Protein AF-A0A6G2Q139-F1 (afdb_monomer)

Mean predicted aligned error: 4.45 Å

Structure (mmCIF, N/CA/C/O backbone):
data_AF-A0A6G2Q139-F1
#
_entry.id   AF-A0A6G2Q139-F1
#
loop_
_atom_site.group_PDB
_atom_site.id
_atom_site.type_symbol
_atom_site.label_atom_id
_atom_site.label_alt_id
_atom_site.label_comp_id
_atom_site.label_asym_id
_atom_site.label_entity_id
_at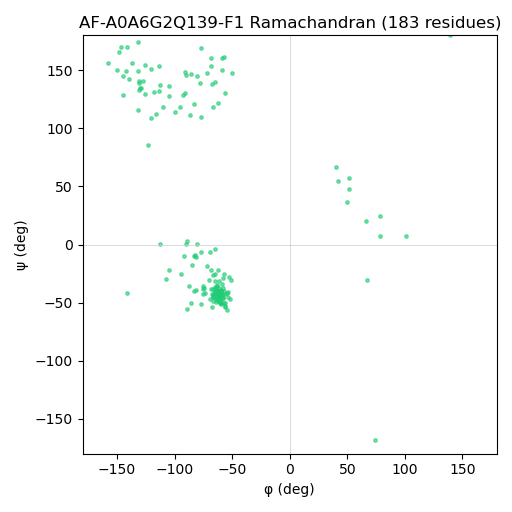om_site.label_seq_id
_atom_site.pdbx_PDB_ins_code
_atom_site.Cartn_x
_atom_site.Cartn_y
_atom_site.Cartn_z
_atom_site.occupancy
_atom_site.B_iso_or_equiv
_atom_site.auth_seq_id
_atom_site.auth_comp_id
_atom_site.auth_asym_id
_atom_site.auth_atom_id
_atom_site.pdbx_PDB_model_num
ATOM 1 N N . MET A 1 1 ? 4.901 5.710 5.482 1.00 65.31 1 MET A N 1
ATOM 2 C CA . MET A 1 1 ? 4.380 4.669 4.579 1.00 65.31 1 MET A CA 1
ATOM 3 C C . MET A 1 1 ? 4.717 5.127 3.180 1.00 65.31 1 MET A C 1
ATOM 5 O O . MET A 1 1 ? 4.515 6.306 2.900 1.00 65.31 1 MET A O 1
ATOM 9 N N . GLY A 1 2 ? 5.384 4.277 2.409 1.00 87.38 2 GLY A N 1
ATOM 10 C CA . GLY A 1 2 ? 5.890 4.645 1.093 1.00 87.38 2 GLY A CA 1
ATOM 11 C C . GLY A 1 2 ? 4.791 4.674 0.037 1.00 87.38 2 GLY A C 1
ATOM 12 O O . GLY A 1 2 ? 3.662 4.258 0.293 1.00 87.38 2 GLY A O 1
ATOM 13 N N . GLU A 1 3 ? 5.101 5.206 -1.133 1.00 93.06 3 GLU A N 1
ATOM 14 C CA . GLU A 1 3 ? 4.124 5.396 -2.197 1.00 93.06 3 GLU A CA 1
ATOM 15 C C . GLU A 1 3 ? 3.594 4.079 -2.762 1.00 93.06 3 GLU A C 1
ATOM 17 O O . GLU A 1 3 ? 2.383 3.934 -2.944 1.00 93.06 3 GLU A O 1
ATOM 22 N N . ILE A 1 4 ? 4.481 3.108 -2.978 1.00 95.94 4 ILE A N 1
ATOM 23 C CA . ILE A 1 4 ? 4.112 1.788 -3.485 1.00 95.94 4 ILE A CA 1
ATOM 24 C C . ILE A 1 4 ? 3.291 1.049 -2.435 1.00 95.94 4 ILE A C 1
ATOM 26 O O . ILE A 1 4 ? 2.261 0.456 -2.752 1.00 95.94 4 ILE A O 1
ATOM 30 N N . ASP A 1 5 ? 3.699 1.133 -1.168 1.00 94.81 5 ASP A N 1
ATOM 31 C CA . ASP A 1 5 ? 2.944 0.538 -0.064 1.00 94.81 5 ASP A CA 1
ATOM 32 C C . ASP A 1 5 ? 1.511 1.100 -0.004 1.00 94.81 5 ASP A C 1
ATOM 34 O O . ASP A 1 5 ? 0.542 0.336 0.029 1.00 94.81 5 ASP A O 1
ATOM 38 N N . ASN A 1 6 ? 1.375 2.427 -0.114 1.00 94.31 6 ASN A N 1
ATOM 39 C CA . ASN A 1 6 ? 0.083 3.109 -0.171 1.00 94.31 6 ASN A CA 1
ATOM 40 C C . ASN A 1 6 ? -0.743 2.682 -1.398 1.00 94.31 6 ASN A C 1
ATOM 42 O O . ASN A 1 6 ? -1.953 2.492 -1.275 1.00 94.31 6 ASN A O 1
ATOM 46 N N . ALA A 1 7 ? -0.120 2.518 -2.569 1.00 96.31 7 ALA A N 1
ATOM 47 C CA . ALA A 1 7 ? -0.798 2.067 -3.785 1.00 96.31 7 ALA A CA 1
ATOM 48 C C . ALA A 1 7 ? -1.358 0.646 -3.632 1.00 96.31 7 ALA A C 1
ATOM 50 O O . ALA A 1 7 ? -2.513 0.389 -3.973 1.00 96.31 7 ALA A O 1
ATOM 51 N N . ILE A 1 8 ? -0.587 -0.269 -3.033 1.00 95.88 8 ILE A N 1
ATOM 52 C CA . ILE A 1 8 ? -1.058 -1.632 -2.760 1.00 95.88 8 ILE A CA 1
ATOM 53 C C . ILE A 1 8 ? -2.224 -1.602 -1.758 1.00 95.88 8 ILE A C 1
ATOM 55 O O . ILE A 1 8 ? -3.184 -2.356 -1.918 1.00 95.88 8 ILE A O 1
ATOM 59 N N . GLU A 1 9 ? -2.171 -0.743 -0.734 1.00 93.56 9 GLU A N 1
ATOM 60 C CA . GLU A 1 9 ? -3.285 -0.576 0.209 1.00 93.56 9 GLU A CA 1
ATOM 61 C C . GLU A 1 9 ? -4.553 -0.014 -0.432 1.00 93.56 9 GLU A C 1
ATOM 63 O O . GLU A 1 9 ? -5.644 -0.459 -0.072 1.00 93.56 9 GLU A O 1
ATOM 68 N N . ARG A 1 10 ? -4.439 0.937 -1.367 1.00 94.25 10 ARG A N 1
ATOM 69 C CA . ARG A 1 10 ? -5.593 1.444 -2.125 1.00 94.25 10 ARG A CA 1
ATOM 70 C C . ARG A 1 10 ? -6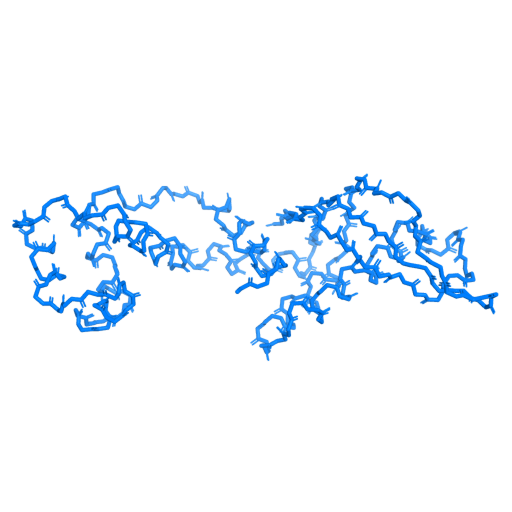.211 0.340 -2.983 1.00 94.25 10 ARG A C 1
ATOM 72 O O . ARG A 1 10 ? -7.400 0.065 -2.828 1.00 94.25 10 ARG A O 1
ATOM 79 N N . ALA A 1 11 ? -5.394 -0.381 -3.750 1.00 95.31 11 ALA A N 1
ATOM 80 C CA . ALA A 1 11 ? -5.834 -1.500 -4.588 1.00 95.31 11 ALA A CA 1
ATOM 81 C C . ALA A 1 11 ? -6.558 -2.600 -3.783 1.00 95.31 11 ALA A C 1
ATOM 83 O O . ALA A 1 11 ? -7.592 -3.142 -4.181 1.00 95.31 11 ALA A O 1
AT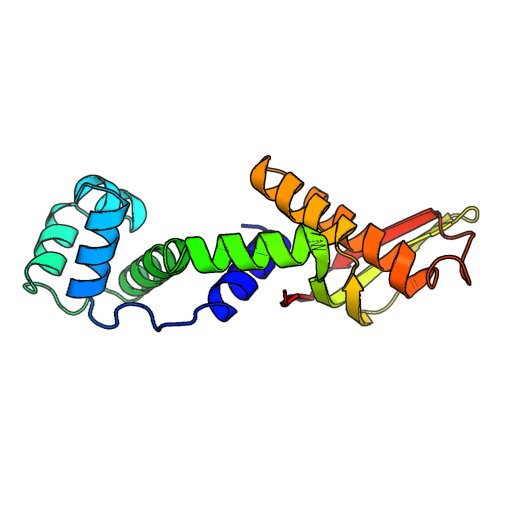OM 84 N N . ASP A 1 12 ? -6.052 -2.907 -2.586 1.00 93.38 12 ASP A N 1
ATOM 85 C CA . ASP A 1 12 ? -6.701 -3.847 -1.673 1.00 93.38 12 ASP A CA 1
ATOM 86 C C . ASP A 1 12 ? -8.081 -3.379 -1.191 1.00 93.38 12 ASP A C 1
ATOM 88 O O . ASP A 1 12 ? -8.947 -4.212 -0.915 1.00 93.38 12 ASP A O 1
ATOM 92 N N . GLN A 1 13 ? -8.269 -2.071 -1.004 1.00 90.88 13 GLN A N 1
ATOM 93 C CA . GLN A 1 13 ? -9.538 -1.506 -0.544 1.00 90.88 13 GLN A CA 1
ATOM 94 C C . GLN A 1 13 ? -10.582 -1.492 -1.658 1.00 90.88 13 GLN A C 1
ATOM 96 O O . GLN A 1 13 ? -11.758 -1.749 -1.399 1.00 90.88 13 GLN A O 1
ATOM 101 N N . GLU A 1 14 ? -10.163 -1.254 -2.897 1.00 89.50 14 GLU A N 1
ATOM 102 C CA . GLU A 1 14 ? -11.033 -1.335 -4.075 1.00 89.50 14 GLU A CA 1
ATOM 103 C C . GLU A 1 14 ? -11.537 -2.762 -4.320 1.00 89.50 14 GLU A C 1
ATOM 105 O O . GLU A 1 14 ? -12.642 -2.971 -4.817 1.00 89.50 14 GLU A O 1
ATOM 110 N N . ALA A 1 15 ? -10.787 -3.765 -3.857 1.00 85.75 15 ALA A N 1
ATOM 111 C CA . ALA A 1 15 ? -11.194 -5.165 -3.896 1.00 85.75 15 ALA A CA 1
ATOM 112 C C . ALA A 1 15 ? -12.354 -5.526 -2.946 1.00 85.75 15 ALA A C 1
ATOM 114 O O . ALA A 1 15 ? -12.808 -6.678 -2.948 1.00 85.75 15 ALA A O 1
ATOM 115 N N . PHE A 1 16 ? -12.805 -4.616 -2.079 1.00 90.19 16 PHE A N 1
ATOM 116 C CA . PHE A 1 16 ? -13.824 -4.932 -1.084 1.00 90.19 16 PHE A CA 1
ATOM 117 C C . PHE A 1 16 ? -15.179 -5.239 -1.722 1.00 90.19 16 PHE A C 1
ATOM 119 O O . PHE A 1 16 ? -15.837 -4.395 -2.317 1.00 90.19 16 PHE A O 1
ATOM 126 N N . THR A 1 17 ? -15.664 -6.459 -1.502 1.00 90.38 17 THR A N 1
ATOM 127 C CA . THR A 1 17 ? -16.981 -6.896 -1.986 1.00 90.38 17 THR A CA 1
ATOM 128 C C . THR A 1 17 ? -18.127 -6.471 -1.071 1.00 90.38 17 THR A C 1
ATOM 130 O O . THR A 1 17 ? -19.294 -6.662 -1.406 1.00 90.38 17 THR A O 1
ATOM 133 N N . ARG A 1 18 ? -17.824 -5.954 0.126 1.00 91.25 18 ARG A N 1
ATOM 134 C CA . ARG A 1 18 ? -18.818 -5.470 1.095 1.00 91.25 18 ARG A CA 1
ATOM 135 C C . ARG A 1 18 ? -18.324 -4.192 1.748 1.00 91.25 18 ARG A C 1
ATOM 137 O O . ARG A 1 18 ? -17.152 -4.093 2.101 1.00 91.25 18 ARG A O 1
ATOM 144 N N . GLN A 1 19 ? -19.237 -3.255 1.996 1.00 90.56 19 GLN A N 1
ATOM 145 C CA . GLN A 1 19 ? -18.902 -2.016 2.697 1.00 90.56 19 GLN A CA 1
ATOM 146 C C . GLN A 1 19 ? -18.465 -2.298 4.148 1.00 90.56 19 GLN A C 1
ATOM 148 O O . GLN A 1 19 ? -19.089 -3.133 4.816 1.00 90.56 19 GLN A O 1
ATOM 153 N N . PRO A 1 20 ? -17.434 -1.599 4.662 1.00 92.88 20 PRO A N 1
ATOM 154 C CA . PRO A 1 20 ? -17.079 -1.641 6.075 1.00 92.88 20 PRO A CA 1
ATOM 155 C C . PRO A 1 20 ? -18.230 -1.184 6.989 1.00 92.88 20 PRO A C 1
ATOM 157 O O . PRO A 1 20 ? -19.138 -0.475 6.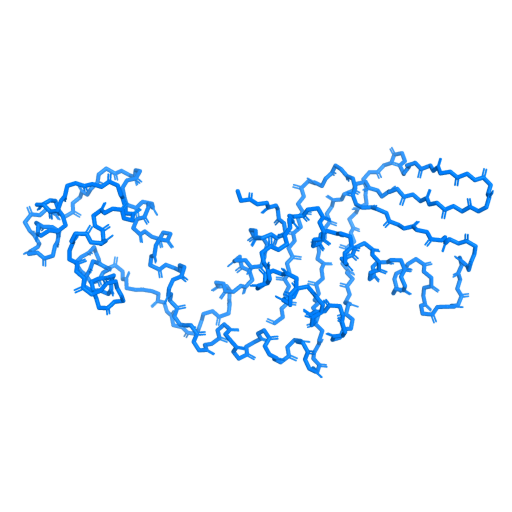543 1.00 92.88 20 PRO A O 1
ATOM 160 N N . PRO A 1 21 ? -18.199 -1.530 8.291 1.00 94.69 21 PRO A N 1
ATOM 161 C CA . PRO A 1 21 ? -19.214 -1.092 9.240 1.00 94.69 21 PRO A CA 1
ATOM 162 C C . PRO A 1 21 ? -19.333 0.437 9.253 1.00 94.69 21 PRO A C 1
ATOM 164 O O . PRO A 1 21 ? -18.333 1.148 9.365 1.00 94.69 21 PRO A O 1
ATOM 167 N N . LYS A 1 22 ? -20.561 0.956 9.149 1.00 92.31 22 LYS A N 1
ATOM 168 C CA . LYS A 1 22 ? -20.807 2.405 9.047 1.00 92.31 22 LYS A CA 1
ATOM 169 C C . LYS A 1 22 ? -20.817 3.103 10.404 1.00 92.31 22 LYS A C 1
ATOM 171 O O . LYS A 1 22 ? -20.283 4.196 10.534 1.00 92.31 22 LYS A O 1
ATOM 176 N N . THR A 1 23 ? -21.404 2.475 11.422 1.00 95.25 23 THR A N 1
ATOM 177 C CA . THR A 1 23 ? -21.555 3.106 12.739 1.00 95.25 23 THR A CA 1
ATOM 178 C C . THR A 1 23 ? -20.270 3.006 13.554 1.00 95.25 23 THR A C 1
ATOM 180 O O . THR A 1 23 ? -19.571 1.991 13.518 1.00 95.25 23 THR A O 1
ATOM 183 N N . LEU A 1 24 ? -19.980 4.041 14.349 1.00 96.00 24 LEU A N 1
ATOM 184 C CA . LEU A 1 24 ? -18.828 4.062 15.255 1.00 96.00 24 LEU A CA 1
ATOM 185 C C . LEU A 1 24 ? -18.802 2.837 16.177 1.00 96.00 24 LEU A C 1
ATOM 187 O O . LEU A 1 24 ? -17.773 2.185 16.325 1.00 96.00 24 LEU A O 1
ATOM 191 N N . GLN A 1 25 ? -19.951 2.491 16.756 1.00 96.38 25 GLN A N 1
ATOM 192 C CA . GLN A 1 25 ? -20.071 1.348 17.653 1.00 96.38 25 GLN A CA 1
ATOM 193 C C . GLN A 1 25 ? -19.726 0.030 16.945 1.00 96.38 25 GLN A C 1
ATOM 195 O O . GLN A 1 25 ? -18.960 -0.774 17.476 1.00 96.38 25 GLN A O 1
ATOM 200 N N . ALA A 1 26 ? -20.236 -0.183 15.725 1.00 96.88 26 ALA A N 1
ATOM 201 C CA . ALA A 1 26 ? -19.936 -1.383 14.949 1.00 96.88 26 ALA A CA 1
ATOM 202 C C . ALA A 1 26 ? -18.461 -1.437 14.524 1.00 96.88 26 ALA A C 1
ATOM 204 O O . ALA A 1 26 ? -17.852 -2.503 14.591 1.00 96.88 26 ALA A O 1
ATOM 205 N N . ARG A 1 27 ? -17.867 -0.293 14.160 1.00 97.62 27 ARG A N 1
ATOM 206 C CA . ARG A 1 27 ? -16.431 -0.169 13.860 1.00 97.62 27 ARG A CA 1
ATOM 207 C C . ARG A 1 27 ? -15.570 -0.557 15.061 1.00 97.62 27 ARG A C 1
ATOM 209 O O . ARG A 1 27 ? -14.669 -1.377 14.921 1.00 97.62 27 ARG A O 1
ATOM 216 N N . ILE A 1 28 ? -15.879 -0.047 16.253 1.00 97.94 28 ILE A N 1
ATOM 217 C CA . ILE A 1 28 ? -15.140 -0.391 17.476 1.00 97.94 28 ILE A CA 1
ATOM 218 C C . ILE A 1 28 ? -15.334 -1.862 17.855 1.00 97.94 28 ILE A C 1
ATOM 220 O O . ILE A 1 28 ? -14.355 -2.536 18.162 1.00 97.94 28 ILE A O 1
ATOM 224 N N . ASN A 1 29 ? -16.556 -2.395 17.779 1.00 97.44 29 ASN A N 1
ATOM 225 C CA . ASN A 1 29 ? -16.806 -3.820 18.021 1.00 97.44 29 ASN A CA 1
ATOM 226 C C . ASN A 1 29 ? -16.031 -4.712 17.043 1.00 97.44 29 ASN A C 1
ATOM 228 O O . ASN A 1 29 ? -15.455 -5.723 17.447 1.00 97.44 29 ASN A O 1
ATOM 232 N N . PHE A 1 30 ? -15.969 -4.319 15.769 1.00 97.50 30 PHE A N 1
ATOM 233 C CA . PHE A 1 30 ? -15.145 -4.990 14.773 1.00 97.50 30 PHE A CA 1
ATOM 234 C C . PHE A 1 30 ? -13.660 -4.955 15.158 1.00 97.50 30 PHE A C 1
ATOM 236 O O . PHE A 1 30 ? -13.023 -6.007 15.193 1.00 97.50 30 PHE A O 1
ATOM 243 N N . LEU A 1 31 ? -13.119 -3.784 15.508 1.00 97.56 31 LEU A N 1
ATOM 244 C CA . LEU A 1 31 ? -11.718 -3.650 15.913 1.00 97.56 31 LEU A CA 1
ATOM 245 C C . LEU A 1 31 ? -11.396 -4.475 17.163 1.00 97.56 31 LEU A C 1
ATOM 247 O O . LEU A 1 31 ? -10.367 -5.139 17.189 1.00 97.56 31 LEU A O 1
ATOM 251 N N . VAL A 1 32 ? -12.287 -4.521 18.159 1.00 97.56 32 VAL A N 1
ATOM 252 C CA . VAL A 1 32 ? -12.120 -5.381 19.345 1.00 97.56 32 VAL A CA 1
ATOM 253 C C . VAL A 1 32 ? -12.114 -6.862 18.958 1.00 97.56 32 VAL A C 1
ATOM 255 O O . VAL A 1 32 ? -11.299 -7.620 19.473 1.00 97.56 32 VAL A O 1
ATOM 258 N N . LYS A 1 33 ? -12.957 -7.298 18.012 1.00 96.88 33 LYS A N 1
ATOM 259 C CA . LYS A 1 33 ? -12.950 -8.689 17.521 1.00 96.88 33 LYS A CA 1
ATOM 260 C C . LYS A 1 33 ? -11.611 -9.069 16.867 1.00 96.88 33 LYS A C 1
ATOM 262 O O . LYS A 1 33 ? -11.149 -10.204 17.031 1.00 96.88 33 LYS A O 1
ATOM 267 N N . GLN A 1 34 ? -11.001 -8.130 16.140 1.00 95.88 34 GLN A N 1
ATOM 268 C CA . GLN A 1 34 ? -9.711 -8.326 15.469 1.00 95.88 34 GLN A CA 1
ATOM 269 C C . GLN A 1 34 ? -8.531 -8.253 16.450 1.00 95.88 34 GLN A C 1
ATOM 271 O O . GLN A 1 34 ? -7.725 -9.176 16.502 1.00 95.88 34 GLN A O 1
ATOM 276 N N . LEU A 1 35 ? -8.465 -7.195 17.263 1.00 96.56 35 LEU A N 1
ATOM 277 C CA . LEU A 1 35 ? -7.351 -6.879 18.170 1.00 96.56 35 LEU A CA 1
ATOM 278 C C . LEU A 1 35 ? -7.492 -7.488 19.576 1.00 96.56 35 LEU A C 1
ATOM 280 O O . LEU A 1 35 ? -6.629 -7.297 20.429 1.00 96.56 35 LEU A O 1
ATOM 284 N N . LYS A 1 36 ? -8.580 -8.222 19.823 1.00 97.06 36 LYS A N 1
ATOM 285 C CA . LYS A 1 36 ? -8.915 -8.982 21.042 1.00 97.06 36 LYS A CA 1
ATOM 286 C C . LYS A 1 36 ? -9.198 -8.162 22.299 1.00 97.06 36 LYS A C 1
ATOM 288 O O . LYS A 1 36 ? -10.010 -8.593 23.111 1.00 97.06 36 LYS A O 1
ATOM 293 N N . THR A 1 37 ? -8.594 -6.988 22.469 1.00 97.38 37 THR A N 1
ATOM 294 C CA . THR A 1 37 ? -8.739 -6.176 23.688 1.00 97.38 37 THR A CA 1
ATOM 295 C C . THR A 1 37 ? -9.045 -4.712 23.381 1.00 97.38 37 THR A C 1
ATOM 297 O O . THR A 1 37 ? -8.597 -4.160 22.377 1.00 97.38 37 THR A O 1
ATOM 300 N N . THR A 1 38 ? -9.780 -4.042 24.275 1.00 97.31 38 THR A N 1
ATOM 301 C CA . THR A 1 38 ? -10.023 -2.589 24.187 1.00 97.31 38 THR A CA 1
ATOM 302 C C . THR A 1 38 ? -8.735 -1.787 24.349 1.00 97.31 38 THR A C 1
ATOM 304 O O . THR A 1 38 ? -8.595 -0.746 23.714 1.00 97.31 38 THR A O 1
ATOM 307 N N . LYS A 1 39 ? -7.771 -2.291 25.132 1.00 98.00 39 LYS A N 1
ATOM 308 C CA . LYS A 1 39 ? -6.430 -1.709 25.279 1.00 98.00 39 LYS A CA 1
ATOM 309 C C . LYS A 1 39 ? -5.655 -1.705 23.957 1.00 98.00 39 LYS A C 1
ATOM 311 O O . LYS A 1 39 ? -5.086 -0.679 23.601 1.00 98.00 39 LYS A O 1
ATOM 316 N N . ALA A 1 40 ? -5.677 -2.808 23.205 1.00 97.94 40 ALA A N 1
ATOM 317 C CA . ALA A 1 40 ? -5.027 -2.880 21.895 1.00 97.94 40 ALA A CA 1
ATOM 318 C C . ALA A 1 40 ? -5.683 -1.934 20.878 1.00 97.94 40 ALA A C 1
ATOM 320 O O . ALA A 1 40 ? -4.985 -1.216 20.169 1.00 97.94 40 ALA A O 1
ATOM 321 N N . VAL A 1 41 ? -7.021 -1.860 20.862 1.00 98.00 41 VAL A N 1
ATOM 322 C CA . VAL A 1 41 ? -7.736 -0.869 20.038 1.00 98.00 41 VAL A CA 1
ATOM 323 C C . VAL A 1 41 ? -7.333 0.552 20.433 1.00 98.00 41 VAL A C 1
ATOM 325 O O . VAL A 1 41 ? -7.058 1.371 19.567 1.00 98.00 41 VAL A O 1
ATOM 328 N N . ALA A 1 42 ? -7.258 0.853 21.729 1.00 98.19 42 ALA A N 1
ATOM 329 C CA . ALA A 1 42 ? -6.891 2.174 22.228 1.00 98.19 42 ALA A CA 1
ATOM 330 C C . ALA A 1 42 ? -5.486 2.602 21.778 1.00 98.19 42 ALA A C 1
ATOM 332 O O . ALA A 1 42 ? -5.312 3.743 21.351 1.00 98.19 42 ALA A O 1
ATOM 333 N N . ALA A 1 43 ? -4.518 1.680 21.810 1.00 97.81 43 ALA A N 1
ATOM 334 C CA . ALA A 1 43 ? -3.171 1.909 21.294 1.00 97.81 43 ALA A CA 1
ATOM 335 C C . ALA A 1 43 ? -3.178 2.181 19.779 1.00 97.81 43 ALA A C 1
ATOM 337 O O . ALA A 1 43 ? -2.597 3.171 19.338 1.00 97.81 43 ALA A O 1
ATOM 338 N N . GLU A 1 44 ? -3.904 1.365 19.007 1.00 97.06 44 GLU A N 1
ATOM 339 C CA . GLU A 1 44 ? -4.028 1.495 17.547 1.00 97.06 44 GLU A CA 1
ATOM 340 C C . GLU A 1 44 ? -4.550 2.878 17.132 1.00 97.06 44 GLU A C 1
ATOM 342 O O . GLU A 1 44 ? -3.932 3.579 16.333 1.00 97.06 44 GLU A O 1
ATOM 347 N N . ILE A 1 45 ? -5.681 3.309 17.701 1.00 96.75 45 ILE A 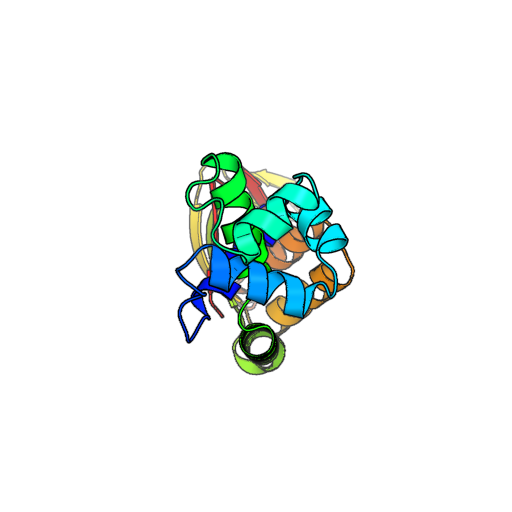N 1
ATOM 348 C CA . ILE A 1 45 ? -6.307 4.594 17.343 1.00 96.75 45 ILE A CA 1
ATOM 349 C C . ILE A 1 45 ? -5.786 5.772 18.190 1.00 96.75 45 ILE A C 1
ATOM 351 O O . ILE A 1 45 ? -6.228 6.912 18.016 1.00 96.75 45 ILE A O 1
ATOM 355 N N . ARG A 1 46 ? -4.808 5.510 19.072 1.00 97.19 46 ARG A N 1
ATOM 356 C CA . ARG A 1 46 ? -4.132 6.454 19.980 1.00 97.19 46 ARG A CA 1
ATOM 357 C C . ARG A 1 46 ? -5.108 7.282 20.824 1.00 97.19 46 ARG A C 1
ATOM 359 O O . ARG A 1 46 ? -5.110 8.513 20.782 1.00 97.19 46 ARG A O 1
ATOM 366 N N . VAL A 1 47 ? -5.961 6.592 21.576 1.00 97.06 47 VAL A N 1
ATOM 367 C CA . VAL A 1 47 ? -6.887 7.179 22.562 1.00 97.06 47 VAL A CA 1
ATOM 368 C C . VAL A 1 47 ? -6.798 6.418 23.886 1.00 97.06 47 VAL A C 1
ATOM 370 O O . VAL A 1 47 ? -6.142 5.387 23.974 1.00 97.06 47 VAL A O 1
ATOM 373 N N . SER A 1 48 ? -7.482 6.889 24.931 1.00 97.88 48 SER A N 1
ATOM 374 C CA . SER A 1 48 ? -7.583 6.132 26.184 1.00 97.88 48 SER A CA 1
ATOM 375 C C . SER A 1 48 ? -8.485 4.899 26.040 1.00 97.88 48 SER A C 1
ATOM 377 O O . SER A 1 48 ? -9.500 4.939 25.341 1.00 97.88 48 SER A O 1
ATOM 379 N N . GLN A 1 49 ? -8.182 3.822 26.773 1.00 98.00 49 GLN A N 1
ATOM 380 C CA . GLN A 1 49 ? -9.035 2.624 26.826 1.00 98.00 49 GLN A CA 1
ATOM 381 C C . GLN A 1 49 ? -10.484 2.967 27.211 1.00 98.00 49 GLN A C 1
ATOM 383 O O . GLN A 1 49 ? -11.424 2.497 26.569 1.00 98.00 49 GLN A O 1
ATOM 388 N N . ARG A 1 50 ? -10.668 3.878 28.176 1.00 97.75 50 ARG A N 1
ATOM 389 C CA . ARG A 1 50 ? -11.990 4.384 28.570 1.00 97.75 50 ARG A CA 1
ATOM 390 C C . ARG A 1 50 ? -12.746 5.015 27.398 1.00 97.75 50 ARG A C 1
ATOM 392 O O . ARG A 1 50 ? -13.955 4.846 27.291 1.00 97.75 50 ARG A O 1
ATOM 399 N N . SER A 1 51 ? -12.062 5.717 26.490 1.00 97.50 51 SER A N 1
ATOM 400 C CA . SER A 1 51 ? -12.707 6.272 25.290 1.00 97.50 51 SER A CA 1
ATOM 401 C C . SER A 1 51 ? -13.234 5.169 24.374 1.00 97.50 51 SER A C 1
ATOM 403 O O . SER A 1 51 ? -14.366 5.268 23.906 1.00 97.50 51 SER A O 1
ATOM 405 N N . VAL A 1 52 ? -12.459 4.097 24.172 1.00 97.88 52 VAL A N 1
ATOM 406 C CA . VAL A 1 52 ? -12.889 2.924 23.390 1.00 97.88 52 VAL A CA 1
ATOM 407 C C . VAL A 1 52 ? -14.129 2.277 24.004 1.00 97.88 52 VAL A C 1
ATOM 409 O O . VAL A 1 52 ? -15.084 1.973 23.292 1.00 97.88 52 VAL A O 1
ATOM 412 N N . GLU A 1 53 ? -14.153 2.108 25.324 1.00 97.56 53 GLU A N 1
ATOM 413 C CA . GLU A 1 53 ? -15.299 1.538 26.042 1.00 97.56 53 GLU A CA 1
ATOM 414 C C . GLU A 1 53 ? -16.555 2.406 25.902 1.00 97.56 53 GLU A C 1
ATOM 416 O O . GLU A 1 53 ? -17.635 1.879 25.633 1.00 97.56 53 GLU A O 1
ATOM 421 N N . ARG A 1 54 ? -16.417 3.735 25.976 1.00 97.69 54 ARG A N 1
ATOM 422 C CA . ARG A 1 54 ? -17.533 4.666 25.740 1.00 97.69 54 ARG A CA 1
ATOM 423 C C . ARG A 1 54 ? -18.050 4.620 24.304 1.00 97.69 54 ARG A C 1
ATOM 425 O O . ARG A 1 54 ? -19.263 4.647 24.102 1.00 97.69 54 ARG A O 1
ATOM 432 N N . TYR A 1 55 ? -17.166 4.512 23.308 1.00 97.12 55 TYR A N 1
ATOM 433 C CA . TYR A 1 55 ? -17.578 4.318 21.912 1.00 97.12 55 TYR A CA 1
ATOM 434 C C . TYR A 1 55 ? -18.327 2.992 21.729 1.00 97.12 55 TYR A C 1
ATOM 436 O O . TYR A 1 55 ? -19.357 2.941 21.060 1.00 97.12 55 TYR A O 1
ATOM 444 N N . ARG A 1 56 ? -17.842 1.923 22.371 1.00 95.56 56 ARG A N 1
ATOM 445 C CA . ARG A 1 56 ? -18.454 0.590 22.339 1.00 95.56 56 ARG A CA 1
ATOM 446 C C . ARG A 1 56 ? -19.840 0.553 22.991 1.00 95.56 56 ARG A C 1
ATOM 448 O O . ARG A 1 56 ? -20.716 -0.153 22.497 1.00 95.56 56 ARG A O 1
ATOM 455 N N . LYS A 1 57 ? -20.048 1.305 24.074 1.00 95.31 57 LYS A N 1
ATOM 456 C CA . LYS A 1 57 ? -21.346 1.430 24.761 1.00 95.31 57 LYS A CA 1
ATOM 457 C C . LYS A 1 57 ? -22.304 2.428 24.098 1.00 95.31 57 LYS A C 1
ATOM 459 O O . LYS A 1 57 ? -23.471 2.473 24.456 1.00 95.31 57 LYS A O 1
ATOM 464 N N . GLY A 1 58 ? -21.831 3.229 23.139 1.00 92.75 58 GLY A N 1
ATOM 465 C CA . GLY A 1 58 ? -22.636 4.269 22.489 1.00 92.75 58 GLY A CA 1
ATOM 466 C C . GLY A 1 58 ? -22.800 5.555 23.312 1.00 92.75 58 GLY A C 1
ATOM 467 O O . GLY A 1 58 ? -23.525 6.455 22.895 1.00 92.75 58 GLY A O 1
ATOM 468 N N . GLU A 1 59 ? -22.091 5.677 24.438 1.00 94.44 59 GLU A N 1
ATOM 469 C CA . GLU A 1 59 ? -22.088 6.859 25.316 1.00 94.44 59 GLU A CA 1
ATOM 470 C C . GLU A 1 59 ? -21.339 8.054 24.707 1.00 94.44 59 GLU A C 1
ATOM 472 O O . GLU A 1 59 ? -21.477 9.188 25.164 1.00 94.44 59 GLU A O 1
ATOM 477 N N . ARG A 1 60 ? -20.494 7.806 23.701 1.00 92.31 60 ARG A N 1
ATOM 478 C CA . ARG A 1 60 ? -19.834 8.836 22.894 1.00 92.31 60 ARG A CA 1
ATOM 479 C C . ARG A 1 60 ? -20.000 8.469 21.424 1.00 92.31 60 ARG A C 1
ATOM 481 O O . ARG A 1 60 ? -19.495 7.439 20.996 1.00 92.31 60 ARG A O 1
ATOM 488 N N . LYS A 1 61 ? -20.714 9.300 20.662 1.00 92.25 61 LYS A N 1
ATOM 489 C CA . LYS A 1 61 ? -21.065 9.021 19.254 1.00 92.25 61 LYS A CA 1
ATOM 490 C C . LYS A 1 61 ? -20.248 9.823 18.239 1.00 92.25 61 LYS A C 1
ATOM 492 O O . LYS A 1 61 ? -20.099 9.385 17.106 1.00 92.25 61 LYS A O 1
ATOM 497 N N . HIS A 1 62 ? -19.678 10.950 18.667 1.00 93.38 62 HIS A N 1
ATOM 498 C CA . HIS A 1 62 ? -18.973 11.898 17.803 1.00 93.38 62 HIS A CA 1
ATOM 499 C C . HIS A 1 62 ? -17.535 12.102 18.308 1.00 93.38 62 HIS A C 1
ATOM 501 O O . HIS A 1 62 ? -17.281 12.963 19.156 1.00 93.38 62 HIS A O 1
ATOM 507 N N . PRO A 1 63 ? -16.585 11.240 17.905 1.00 94.62 63 PRO A N 1
ATOM 508 C CA . PRO A 1 63 ? -15.171 11.492 18.133 1.00 94.62 63 PRO A CA 1
ATOM 509 C C . PRO A 1 63 ? -14.701 12.679 17.272 1.00 94.62 63 PRO A C 1
ATOM 511 O O . PRO A 1 63 ? -15.263 12.909 16.204 1.00 94.62 63 PRO A O 1
ATOM 514 N N . PRO A 1 64 ? -13.654 13.408 17.698 1.00 96.00 64 PRO A N 1
ATOM 515 C CA . PRO A 1 64 ? -12.943 14.351 16.841 1.00 96.00 64 PRO A CA 1
ATOM 516 C C . PRO A 1 64 ? -12.551 13.711 15.508 1.00 96.00 64 PRO A C 1
ATOM 518 O O . PRO A 1 64 ? -12.214 12.523 15.485 1.00 96.00 64 PRO A O 1
ATOM 521 N N . GLN A 1 65 ? -12.527 14.503 14.434 1.00 95.50 65 GLN A N 1
ATOM 522 C CA . GLN A 1 65 ? -12.287 14.011 13.074 1.00 95.50 65 GLN A CA 1
ATOM 523 C C . GLN A 1 65 ? -11.014 13.161 12.976 1.00 95.50 65 GLN A C 1
ATOM 525 O O . GLN A 1 65 ? -11.076 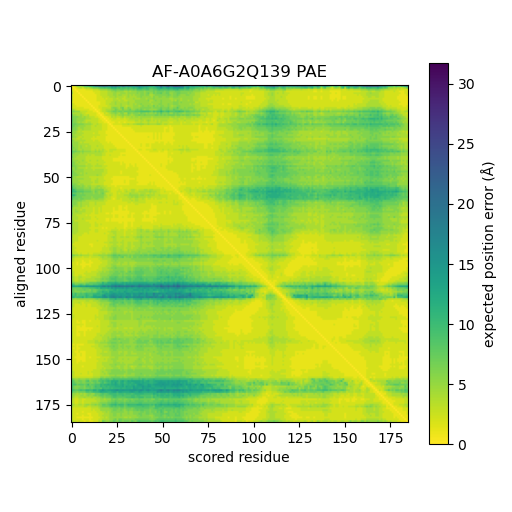12.016 12.549 1.00 95.50 65 GLN A O 1
ATOM 530 N N . ALA A 1 66 ? -9.900 13.634 13.542 1.00 96.25 66 ALA A N 1
ATOM 531 C CA . ALA A 1 66 ? -8.638 12.891 13.544 1.00 96.25 66 ALA A CA 1
ATOM 532 C C . ALA A 1 66 ? -8.728 11.493 14.199 1.00 96.25 66 ALA A C 1
ATOM 534 O O . ALA A 1 66 ? -7.971 10.590 13.850 1.00 96.25 66 ALA A O 1
ATOM 535 N N . ILE A 1 67 ? -9.630 11.293 15.168 1.00 96.62 67 ILE A N 1
ATOM 536 C CA . ILE A 1 67 ? -9.876 9.977 15.778 1.00 96.62 67 ILE A CA 1
ATOM 537 C C . ILE A 1 67 ? -10.814 9.151 14.892 1.00 96.62 67 ILE A C 1
ATOM 539 O O . ILE A 1 67 ? -10.600 7.948 14.751 1.00 96.62 67 ILE A O 1
ATOM 543 N N . ALA A 1 68 ? -11.832 9.775 14.292 1.00 96.19 68 ALA A N 1
ATOM 544 C CA . ALA A 1 68 ? -12.710 9.117 13.328 1.00 96.19 68 ALA A CA 1
ATOM 545 C C . ALA A 1 68 ? -11.913 8.556 12.138 1.00 96.19 68 ALA A C 1
ATOM 547 O O . ALA A 1 68 ? -12.116 7.397 11.776 1.00 96.19 68 ALA A O 1
ATOM 548 N N . ASP A 1 69 ? -10.957 9.328 11.620 1.00 95.94 69 ASP A N 1
ATOM 549 C CA . ASP A 1 69 ? -10.082 8.937 10.513 1.00 95.94 69 ASP A CA 1
ATOM 550 C C . ASP A 1 69 ? -9.198 7.749 10.904 1.00 95.94 69 ASP A C 1
ATOM 552 O O . ASP A 1 69 ? -9.164 6.747 10.199 1.00 95.94 69 ASP A O 1
ATOM 556 N N . ARG A 1 70 ? -8.565 7.779 12.087 1.00 96.94 70 ARG A N 1
ATOM 557 C CA . ARG A 1 70 ? -7.775 6.635 12.588 1.00 96.94 70 ARG A CA 1
ATOM 558 C C . ARG A 1 70 ? -8.614 5.370 12.744 1.00 96.94 70 ARG A C 1
ATOM 560 O O . ARG A 1 70 ? -8.131 4.278 12.454 1.00 96.94 70 ARG A O 1
ATOM 567 N N . ILE A 1 71 ? -9.858 5.500 13.209 1.00 96.94 71 ILE A N 1
ATOM 568 C CA . ILE A 1 71 ? -10.788 4.368 13.294 1.00 96.94 71 ILE A CA 1
ATOM 569 C C . ILE A 1 71 ? -11.099 3.842 11.892 1.00 96.94 71 ILE A C 1
ATOM 571 O O . ILE A 1 71 ? -11.081 2.629 11.696 1.00 96.94 71 ILE A O 1
ATOM 575 N N . ASP A 1 72 ? -11.380 4.723 10.931 1.00 95.19 72 ASP A N 1
ATOM 576 C CA . ASP A 1 72 ? -11.656 4.340 9.544 1.00 95.19 72 ASP A CA 1
ATOM 577 C C . ASP A 1 72 ? -10.465 3.598 8.924 1.00 95.19 72 ASP A C 1
ATOM 579 O O . ASP A 1 72 ? -10.632 2.468 8.462 1.00 95.19 72 ASP A O 1
ATOM 583 N N . THR A 1 73 ? -9.255 4.153 9.035 1.00 94.00 73 THR A N 1
ATOM 584 C CA . THR A 1 73 ? -8.007 3.521 8.585 1.00 94.00 73 THR A CA 1
ATOM 585 C C . THR A 1 73 ? -7.809 2.151 9.230 1.00 94.00 73 THR A C 1
ATOM 587 O O . THR A 1 73 ? -7.613 1.162 8.526 1.00 94.00 73 THR A O 1
ATOM 590 N N . ALA A 1 74 ? -7.928 2.047 10.558 1.00 95.62 74 ALA A N 1
ATOM 591 C CA . ALA A 1 74 ? -7.729 0.785 11.273 1.00 95.62 74 ALA A CA 1
ATOM 592 C C . ALA A 1 74 ? -8.758 -0.288 10.879 1.00 95.62 74 ALA A C 1
ATOM 594 O O . ALA A 1 74 ? -8.426 -1.480 10.831 1.00 95.62 74 ALA A O 1
ATOM 595 N N . VAL A 1 75 ? -10.005 0.123 10.613 1.00 96.06 75 VAL A N 1
ATOM 596 C CA . VAL A 1 75 ? -11.077 -0.760 10.138 1.00 96.06 75 VAL A CA 1
ATOM 597 C C . VAL A 1 75 ? -10.762 -1.242 8.729 1.00 96.06 75 VAL A C 1
ATOM 599 O O . VAL A 1 75 ? -10.736 -2.453 8.511 1.00 96.06 75 VAL A O 1
ATOM 602 N N . ARG A 1 76 ? -10.492 -0.325 7.792 1.00 93.19 76 ARG A N 1
ATOM 603 C CA . ARG A 1 76 ? -10.196 -0.653 6.390 1.00 93.19 76 ARG A CA 1
ATOM 604 C C . ARG A 1 76 ? -8.964 -1.541 6.264 1.00 93.19 76 ARG A C 1
ATOM 606 O O . ARG A 1 76 ? -9.029 -2.554 5.576 1.00 93.19 76 ARG A O 1
ATOM 613 N N . ALA A 1 77 ? -7.904 -1.259 7.019 1.00 91.38 77 ALA A N 1
ATOM 614 C CA . ALA A 1 77 ? -6.682 -2.062 7.036 1.00 91.38 77 ALA A CA 1
ATOM 615 C C . ALA A 1 77 ? -6.922 -3.537 7.408 1.00 91.38 77 ALA A C 1
ATOM 617 O O . ALA A 1 77 ? -6.147 -4.412 7.022 1.00 91.38 77 ALA A O 1
ATOM 618 N N . ARG A 1 78 ? -8.000 -3.840 8.143 1.00 93.19 78 ARG A N 1
ATOM 619 C CA . ARG A 1 78 ? -8.341 -5.197 8.607 1.00 93.19 78 ARG A CA 1
ATOM 620 C C . ARG A 1 78 ? -9.600 -5.760 7.950 1.00 93.19 78 ARG A C 1
ATOM 622 O O . ARG A 1 78 ? -10.013 -6.873 8.279 1.00 93.19 78 ARG A O 1
ATOM 629 N N . TRP A 1 79 ? -10.235 -5.013 7.051 1.00 95.12 79 TRP A N 1
ATOM 630 C CA . TRP A 1 79 ? -11.486 -5.416 6.424 1.00 95.12 79 TRP A CA 1
ATOM 631 C C . TRP A 1 79 ? -11.244 -6.453 5.321 1.00 95.12 79 TRP A C 1
ATOM 633 O O . TRP A 1 79 ? -10.269 -6.384 4.579 1.00 95.12 79 TRP A O 1
ATOM 643 N N . GLN A 1 80 ? -12.124 -7.458 5.257 1.00 93.25 80 GLN A N 1
ATOM 644 C CA . GLN A 1 80 ? -12.110 -8.544 4.263 1.00 93.25 80 GLN A CA 1
ATOM 645 C C . GLN A 1 80 ? -10.713 -9.135 3.934 1.00 93.25 80 GLN A C 1
ATOM 647 O O . GLN A 1 80 ? -10.349 -9.251 2.761 1.00 93.25 80 GLN A O 1
ATOM 652 N N . PRO A 1 81 ? -9.937 -9.608 4.932 1.00 92.75 81 PRO A N 1
ATOM 653 C CA . PRO A 1 81 ? -8.550 -10.043 4.724 1.00 92.75 81 PRO A CA 1
ATOM 654 C C . PRO A 1 81 ? -8.417 -11.220 3.744 1.00 92.75 81 PRO A C 1
ATOM 656 O O . PRO A 1 81 ? -7.443 -11.309 3.003 1.00 92.75 81 PRO A O 1
ATOM 659 N N . GLN A 1 82 ? -9.419 -12.105 3.686 1.00 93.88 82 GLN A N 1
ATOM 660 C CA . GLN A 1 82 ? -9.430 -13.229 2.742 1.00 93.88 82 GLN A CA 1
ATOM 661 C C . GLN A 1 82 ? -9.638 -12.783 1.289 1.00 93.88 82 GLN A C 1
ATOM 663 O O . GLN A 1 82 ? -9.112 -13.416 0.378 1.00 93.88 82 GLN A O 1
ATOM 668 N N . VAL A 1 83 ? -10.371 -11.688 1.061 1.00 94.12 83 VAL A N 1
ATOM 669 C CA . VAL A 1 83 ? -10.573 -11.141 -0.288 1.00 94.12 83 VAL A CA 1
ATOM 670 C C . VAL A 1 83 ? -9.260 -10.565 -0.809 1.00 94.12 83 VAL A C 1
ATOM 672 O O . VAL A 1 83 ? -8.836 -10.937 -1.901 1.00 94.12 83 VAL A O 1
ATOM 675 N N . ARG A 1 84 ? -8.571 -9.773 0.023 1.00 93.25 84 ARG A N 1
ATOM 676 C CA . ARG A 1 84 ? -7.230 -9.238 -0.261 1.00 93.25 84 ARG A CA 1
ATOM 677 C C . ARG A 1 84 ? -6.238 -10.354 -0.570 1.00 93.25 84 ARG A C 1
ATOM 679 O O . ARG A 1 84 ? -5.649 -10.387 -1.646 1.00 93.25 84 ARG A O 1
ATOM 686 N N . LYS A 1 85 ? -6.133 -11.345 0.328 1.00 93.88 85 LYS A N 1
ATOM 687 C CA . LYS A 1 85 ? -5.247 -12.506 0.146 1.00 93.88 85 LYS A CA 1
ATOM 688 C C . LYS A 1 85 ? -5.535 -13.243 -1.165 1.00 93.88 85 LYS A C 1
ATOM 690 O O . LYS A 1 85 ? -4.605 -13.629 -1.867 1.00 93.88 85 LYS A O 1
ATOM 695 N N . ARG A 1 86 ? -6.813 -13.435 -1.509 1.00 95.00 86 ARG A N 1
ATOM 696 C CA . ARG A 1 86 ? -7.212 -14.115 -2.746 1.00 95.00 86 ARG A CA 1
ATOM 697 C C . ARG A 1 86 ? -6.837 -13.318 -3.997 1.00 95.00 86 ARG A C 1
ATOM 699 O O . ARG A 1 86 ? -6.313 -13.931 -4.921 1.00 95.00 86 ARG A O 1
ATOM 706 N N . ARG A 1 87 ? -7.075 -12.000 -4.038 1.00 95.12 87 ARG A N 1
ATOM 707 C CA . ARG A 1 87 ? -6.708 -11.166 -5.200 1.00 95.12 87 ARG A CA 1
ATOM 708 C C . ARG A 1 87 ? -5.199 -11.079 -5.379 1.00 95.12 87 ARG A C 1
ATOM 710 O O . ARG A 1 87 ? -4.718 -11.421 -6.451 1.00 95.12 87 ARG A O 1
ATOM 717 N N . ARG A 1 88 ? -4.448 -10.785 -4.312 1.00 96.31 88 ARG A N 1
ATOM 718 C CA . ARG A 1 88 ? -2.974 -10.795 -4.345 1.00 96.31 88 ARG A CA 1
ATOM 719 C C . ARG A 1 88 ? -2.420 -12.132 -4.840 1.00 96.31 88 ARG A C 1
ATOM 721 O O . ARG A 1 88 ? -1.519 -12.157 -5.669 1.00 96.31 88 ARG A O 1
ATOM 728 N N . LYS A 1 89 ? -3.001 -13.256 -4.397 1.00 97.00 89 LYS A N 1
ATOM 729 C CA . LYS A 1 89 ? -2.626 -14.585 -4.902 1.00 97.00 89 LYS A CA 1
ATOM 730 C C . LYS A 1 89 ? -2.912 -14.725 -6.400 1.00 97.00 89 LYS A C 1
ATOM 732 O O . LYS A 1 89 ? -2.033 -15.157 -7.127 1.00 97.00 89 LYS A O 1
ATOM 737 N N . GLN A 1 90 ? -4.108 -14.360 -6.865 1.00 97.00 90 GLN A N 1
ATOM 738 C CA . GLN A 1 90 ? -4.469 -14.448 -8.290 1.00 97.00 90 GLN A CA 1
ATOM 739 C C . GLN A 1 90 ? -3.564 -13.579 -9.174 1.00 97.00 90 GLN A C 1
ATOM 741 O O . GLN A 1 90 ? -3.141 -14.028 -10.241 1.00 97.00 90 GLN A O 1
ATOM 746 N N . ALA A 1 91 ? -3.235 -12.378 -8.705 1.00 97.50 91 ALA A N 1
ATOM 747 C CA . ALA A 1 91 ? -2.293 -11.458 -9.327 1.00 97.50 91 ALA A CA 1
ATOM 748 C C . ALA A 1 91 ? -0.894 -12.076 -9.451 1.00 97.50 91 ALA A C 1
ATOM 750 O O . ALA A 1 91 ? -0.349 -12.157 -10.548 1.00 97.50 91 ALA A O 1
ATOM 751 N N . ALA A 1 92 ? -0.367 -12.619 -8.350 1.00 97.75 92 ALA A N 1
ATOM 752 C CA . ALA A 1 92 ? 0.947 -13.256 -8.296 1.00 97.75 92 ALA A CA 1
ATOM 753 C C . ALA A 1 92 ? 1.056 -14.575 -9.078 1.00 97.75 92 ALA A C 1
ATOM 755 O O . ALA A 1 92 ? 2.165 -14.989 -9.394 1.00 97.75 92 ALA A O 1
ATOM 756 N N . THR A 1 93 ? -0.052 -15.269 -9.364 1.00 97.31 93 THR A N 1
ATOM 757 C CA . THR A 1 93 ? 0.004 -16.581 -10.037 1.00 97.31 93 THR A CA 1
ATOM 758 C C . THR A 1 93 ? -0.459 -16.568 -11.484 1.00 97.31 93 THR A C 1
ATOM 760 O O . THR A 1 93 ? -0.031 -17.421 -12.250 1.00 97.31 93 THR A O 1
ATOM 763 N N . THR A 1 94 ? -1.386 -15.682 -11.855 1.00 96.06 94 THR A N 1
ATOM 764 C CA . THR A 1 94 ? -2.077 -15.780 -13.156 1.00 96.06 94 THR A CA 1
ATOM 765 C C . THR A 1 94 ? -2.326 -14.444 -13.833 1.00 96.06 94 THR A C 1
ATOM 767 O O . THR A 1 94 ? -2.165 -14.359 -15.042 1.00 96.06 94 THR A O 1
ATOM 770 N N . ARG A 1 95 ? -2.741 -13.413 -13.086 1.00 96.56 95 ARG A N 1
ATOM 771 C CA . ARG A 1 95 ? -3.256 -12.181 -13.693 1.00 96.56 95 ARG A CA 1
ATOM 772 C C . ARG A 1 95 ? -2.232 -11.079 -13.884 1.00 96.56 95 ARG A C 1
ATOM 774 O O . ARG A 1 95 ? -2.465 -10.259 -14.749 1.00 96.56 95 ARG A O 1
ATOM 781 N N . GLY A 1 96 ? -1.157 -11.030 -13.100 1.00 97.81 96 GLY A N 1
ATOM 782 C CA . GLY A 1 96 ? -0.306 -9.842 -13.072 1.00 97.81 96 GLY A CA 1
ATOM 783 C C . GLY A 1 96 ? -0.936 -8.674 -12.314 1.00 97.81 96 GLY A C 1
ATOM 784 O O . GLY A 1 96 ? -1.923 -8.846 -11.596 1.00 97.81 96 GLY A O 1
ATOM 785 N N . ILE A 1 97 ? -0.321 -7.504 -12.460 1.00 98.19 97 ILE A N 1
ATOM 786 C CA . ILE A 1 97 ? -0.789 -6.226 -11.913 1.00 98.19 97 ILE A CA 1
ATOM 787 C C . ILE A 1 97 ? -0.764 -5.172 -13.015 1.00 98.19 97 ILE A C 1
ATOM 789 O O . ILE A 1 97 ? 0.180 -5.116 -13.798 1.00 98.19 97 ILE A O 1
ATOM 793 N N . THR A 1 98 ? -1.765 -4.305 -13.067 1.00 98.44 98 THR A N 1
ATOM 794 C CA . THR A 1 98 ? -1.701 -3.096 -13.892 1.00 98.44 98 THR A CA 1
ATOM 795 C C . THR A 1 98 ? -1.166 -1.957 -13.042 1.00 98.44 98 THR A C 1
ATOM 797 O O . THR A 1 98 ? -1.667 -1.727 -11.945 1.00 98.44 98 THR A O 1
ATOM 800 N N . VAL A 1 99 ? -0.145 -1.261 -13.538 1.00 98.50 99 VAL A N 1
ATOM 801 C CA . VAL A 1 99 ? 0.456 -0.097 -12.886 1.00 98.50 99 VAL A CA 1
ATOM 802 C C . VAL A 1 99 ? 0.109 1.142 -13.692 1.00 98.50 99 VAL A C 1
ATOM 804 O O . VAL A 1 99 ? 0.510 1.255 -14.851 1.00 98.50 99 VAL A O 1
ATOM 807 N N . GLU A 1 100 ? -0.608 2.076 -13.078 1.00 98.25 100 GLU A N 1
ATOM 808 C CA . GLU A 1 100 ? -0.810 3.419 -13.617 1.00 98.25 100 GLU A CA 1
ATOM 809 C C . GLU A 1 100 ? 0.065 4.397 -12.841 1.00 98.25 100 GLU A C 1
ATOM 811 O O . GLU A 1 100 ? 0.033 4.428 -11.615 1.00 98.25 100 GLU A O 1
ATOM 816 N N . THR A 1 101 ? 0.873 5.196 -13.530 1.00 97.94 101 THR A N 1
ATOM 817 C CA . THR A 1 101 ? 1.745 6.160 -12.858 1.00 97.94 101 THR A CA 1
ATOM 818 C C . THR A 1 101 ? 2.002 7.391 -13.704 1.00 97.94 101 THR A C 1
ATOM 820 O O . THR A 1 101 ? 2.044 7.322 -14.937 1.00 97.94 101 THR A O 1
ATOM 823 N N . ARG A 1 102 ? 2.223 8.519 -13.027 1.00 97.56 102 ARG A N 1
ATOM 824 C CA . ARG A 1 102 ? 2.887 9.690 -13.593 1.00 97.56 102 ARG A CA 1
ATOM 825 C C . ARG A 1 102 ? 4.194 9.927 -12.844 1.00 97.56 102 ARG A C 1
ATOM 827 O O . ARG A 1 102 ? 4.165 10.295 -11.677 1.00 97.56 102 ARG A O 1
ATOM 834 N N . ALA A 1 103 ? 5.319 9.740 -13.524 1.00 96.62 103 ALA A N 1
ATOM 835 C CA . ALA A 1 103 ? 6.656 9.851 -12.936 1.00 96.62 103 ALA A CA 1
ATOM 836 C C . ALA A 1 103 ? 7.675 10.352 -13.964 1.00 96.62 103 ALA A C 1
ATOM 838 O O . ALA A 1 103 ? 7.413 10.321 -15.173 1.00 96.62 103 ALA A O 1
ATOM 839 N N . ARG A 1 104 ? 8.854 10.777 -13.506 1.00 96.38 104 ARG A N 1
ATOM 840 C CA . ARG A 1 104 ? 10.046 10.843 -14.364 1.00 96.38 104 ARG A CA 1
ATOM 841 C C . ARG A 1 104 ? 10.729 9.481 -14.366 1.00 96.38 104 ARG A C 1
ATOM 843 O O . ARG A 1 104 ? 10.706 8.761 -13.375 1.00 96.38 104 ARG A O 1
ATOM 850 N N . PHE A 1 105 ? 11.331 9.116 -15.486 1.00 95.88 105 PHE A N 1
ATOM 851 C CA . PHE A 1 105 ? 12.012 7.832 -15.619 1.00 95.88 105 PHE A CA 1
ATOM 852 C C . PHE A 1 105 ? 13.504 8.068 -15.786 1.00 95.88 105 PHE A C 1
ATOM 854 O O . PHE A 1 105 ? 13.882 8.904 -16.595 1.00 95.88 105 PHE A O 1
ATOM 861 N N . GLY A 1 106 ? 14.339 7.357 -15.041 1.00 95.44 106 GLY A N 1
ATOM 862 C CA . GLY A 1 106 ? 15.770 7.294 -15.320 1.00 95.44 106 GLY A CA 1
ATOM 863 C C . GLY A 1 106 ? 16.076 6.129 -16.250 1.00 95.44 106 GLY A C 1
ATOM 864 O O . GLY A 1 106 ? 15.394 5.103 -16.213 1.00 95.44 106 GLY A O 1
ATOM 865 N N . TYR A 1 107 ? 17.097 6.285 -17.082 1.00 94.06 107 TYR A N 1
ATOM 866 C CA . TYR A 1 107 ? 17.533 5.293 -18.056 1.00 94.06 107 TYR A CA 1
ATOM 867 C C . TYR A 1 10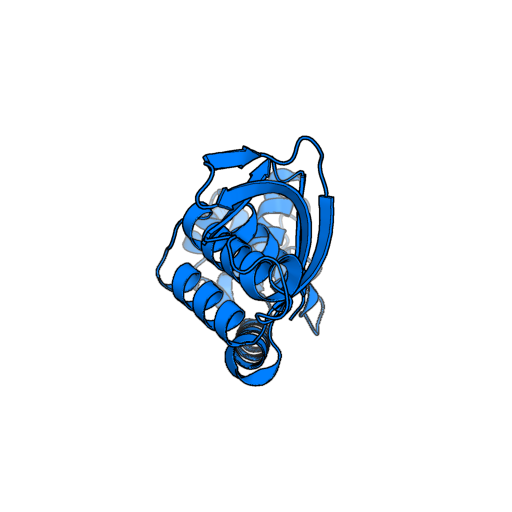7 ? 19.035 5.087 -17.935 1.00 94.06 107 TYR A C 1
ATOM 869 O O . TYR A 1 107 ? 19.793 6.055 -17.943 1.00 94.06 107 TYR A O 1
ATOM 877 N N . THR A 1 108 ? 19.473 3.833 -17.896 1.00 94.12 108 THR A N 1
ATOM 878 C CA . THR A 1 108 ? 20.894 3.487 -18.017 1.00 94.12 108 THR A CA 1
ATOM 879 C C . THR A 1 108 ? 21.111 2.636 -19.256 1.00 94.12 108 THR A C 1
ATOM 881 O O . THR A 1 108 ? 20.399 1.656 -19.476 1.00 94.12 108 THR A O 1
ATOM 884 N N . ALA A 1 109 ? 22.100 3.014 -20.059 1.00 91.56 109 ALA A N 1
ATOM 885 C CA . ALA A 1 109 ? 22.552 2.299 -21.247 1.00 91.56 109 ALA A CA 1
ATOM 886 C C . ALA A 1 109 ? 24.092 2.375 -21.335 1.00 91.56 109 ALA A C 1
ATOM 888 O O . ALA A 1 109 ? 24.697 3.167 -20.610 1.00 91.56 109 ALA A O 1
ATOM 889 N N . PRO A 1 110 ? 24.761 1.624 -22.234 1.00 90.25 110 PRO A N 1
ATOM 890 C CA . PRO A 1 110 ? 26.221 1.655 -22.366 1.00 90.25 110 PRO A CA 1
ATOM 891 C C . PRO A 1 110 ? 26.832 3.051 -22.542 1.00 90.25 110 PRO A C 1
ATOM 893 O O . PRO A 1 110 ? 27.975 3.264 -22.151 1.00 90.25 110 PRO A O 1
ATOM 896 N N . ILE A 1 111 ? 26.086 4.002 -23.117 1.00 86.25 111 ILE A N 1
ATOM 897 C CA . ILE A 1 111 ? 26.581 5.364 -23.371 1.00 86.25 111 ILE A CA 1
ATOM 898 C C . ILE A 1 111 ? 26.484 6.283 -22.143 1.00 86.25 111 ILE A C 1
ATOM 900 O O . ILE A 1 111 ? 26.982 7.406 -22.187 1.00 86.25 111 ILE A O 1
ATOM 904 N N . GLY A 1 112 ? 25.824 5.832 -21.072 1.00 90.44 112 GLY A N 1
ATOM 905 C CA . GLY A 1 112 ? 25.629 6.585 -19.839 1.00 90.44 112 GLY A CA 1
ATOM 906 C C . GLY A 1 112 ? 24.233 6.434 -19.232 1.00 90.44 112 GLY A C 1
ATOM 907 O O . GLY A 1 112 ? 23.352 5.749 -19.761 1.00 90.44 112 GLY A O 1
ATOM 908 N N . THR A 1 113 ? 24.048 7.118 -18.105 1.00 91.69 113 THR A N 1
ATOM 909 C CA . THR A 1 113 ? 22.771 7.240 -17.398 1.00 91.69 113 THR A CA 1
ATOM 910 C C . THR A 1 113 ? 22.192 8.628 -17.632 1.00 91.69 113 THR A C 1
ATOM 912 O O . THR A 1 113 ? 22.909 9.627 -17.567 1.00 91.69 113 THR A O 1
ATOM 915 N N . THR A 1 114 ? 20.895 8.703 -17.903 1.00 90.94 114 THR A N 1
ATOM 916 C CA . THR A 1 114 ? 20.184 9.966 -18.097 1.00 90.94 114 THR A CA 1
ATOM 917 C C . THR A 1 114 ? 18.769 9.872 -17.546 1.00 90.94 114 THR A C 1
ATOM 919 O O . THR A 1 114 ? 18.137 8.820 -17.628 1.00 90.94 114 THR A O 1
ATOM 922 N N . ASP A 1 115 ? 18.268 10.975 -17.002 1.00 86.06 115 ASP A N 1
ATOM 923 C CA . ASP A 1 115 ? 16.871 11.093 -16.606 1.00 86.06 115 ASP A CA 1
ATOM 924 C C . ASP A 1 115 ? 16.027 11.624 -17.763 1.00 86.06 115 ASP A C 1
ATOM 926 O O . ASP A 1 115 ? 16.455 12.470 -18.551 1.00 86.06 115 ASP A O 1
ATOM 930 N N . ASP A 1 116 ? 14.785 11.160 -17.845 1.00 83.00 116 ASP A N 1
ATOM 931 C CA . ASP A 1 116 ? 13.795 11.753 -18.722 1.00 83.00 116 ASP A CA 1
ATOM 932 C C . ASP A 1 116 ? 13.540 13.198 -18.289 1.00 83.00 116 ASP A C 1
ATOM 934 O O . ASP A 1 116 ? 13.107 13.467 -17.165 1.00 83.00 116 ASP A O 1
ATOM 938 N N . GLY A 1 117 ? 13.756 14.136 -19.210 1.00 84.12 117 GLY A N 1
ATOM 939 C CA . GLY A 1 117 ? 13.519 15.559 -18.969 1.00 84.12 117 GLY A CA 1
ATOM 940 C C . GLY A 1 117 ? 12.046 15.915 -18.735 1.00 84.12 117 GLY A C 1
ATOM 941 O O . GLY A 1 117 ? 11.736 17.074 -18.463 1.00 84.12 117 GLY A O 1
ATOM 942 N N . ARG A 1 118 ? 11.119 14.954 -18.847 1.00 91.31 118 ARG A N 1
ATOM 943 C CA . ARG A 1 118 ? 9.685 15.156 -18.619 1.00 91.31 118 ARG A CA 1
ATOM 944 C C . ARG A 1 118 ? 9.045 14.024 -17.822 1.00 91.31 118 ARG A C 1
ATOM 946 O O . ARG A 1 118 ? 9.468 12.873 -17.853 1.00 91.31 118 ARG A O 1
ATOM 953 N N . PHE A 1 119 ? 7.929 14.358 -17.181 1.00 94.88 119 PHE A N 1
ATOM 954 C CA . PHE A 1 119 ? 7.017 13.367 -16.622 1.00 94.88 119 PHE A CA 1
ATOM 955 C C . PHE A 1 119 ? 6.333 12.575 -17.736 1.00 94.88 119 PHE A C 1
ATOM 957 O O . PHE A 1 119 ? 5.848 13.149 -18.716 1.00 94.88 119 PHE A O 1
ATOM 964 N N . ARG A 1 120 ? 6.217 11.264 -17.547 1.00 95.94 120 ARG A N 1
ATOM 965 C CA . ARG A 1 120 ? 5.403 10.385 -18.385 1.00 95.94 120 ARG A CA 1
ATOM 966 C C . ARG A 1 120 ? 4.240 9.848 -17.584 1.00 95.94 120 ARG A C 1
ATOM 968 O O . ARG A 1 120 ? 4.432 9.417 -16.454 1.00 95.94 120 ARG A O 1
ATOM 975 N N . ARG A 1 121 ? 3.061 9.834 -18.204 1.00 97.62 121 ARG A N 1
ATOM 976 C CA . ARG A 1 121 ? 1.917 9.060 -17.730 1.00 97.62 121 ARG A CA 1
ATOM 977 C C . ARG A 1 121 ? 1.900 7.736 -18.472 1.00 97.62 121 ARG A C 1
ATOM 979 O O . ARG A 1 121 ? 1.798 7.741 -19.697 1.00 97.62 121 ARG A O 1
ATOM 986 N N . LEU A 1 122 ? 2.022 6.640 -17.742 1.00 97.56 122 LEU A N 1
ATOM 987 C CA . LEU A 1 122 ? 2.074 5.297 -18.297 1.00 97.56 122 LEU A CA 1
ATOM 988 C C . LEU A 1 122 ? 1.096 4.392 -17.549 1.00 97.56 122 LEU A C 1
ATOM 990 O O . LEU A 1 122 ? 1.016 4.440 -16.324 1.00 97.56 122 LEU A O 1
ATOM 994 N N . THR A 1 123 ? 0.401 3.549 -18.308 1.00 98.12 123 THR A N 1
ATOM 995 C CA . THR A 1 123 ? -0.421 2.452 -17.796 1.00 98.12 123 THR A CA 1
ATOM 996 C C . THR A 1 123 ? 0.134 1.170 -18.391 1.00 98.12 123 THR A C 1
ATOM 998 O O . THR A 1 123 ? 0.035 0.957 -19.599 1.00 98.12 123 THR A O 1
ATOM 1001 N N . VAL A 1 124 ? 0.778 0.347 -17.567 1.00 98.19 124 VAL A N 1
ATOM 1002 C CA . VAL A 1 124 ? 1.488 -0.852 -18.024 1.00 98.19 124 VAL A CA 1
ATOM 1003 C C . VAL A 1 124 ? 0.978 -2.061 -17.262 1.00 98.19 124 VAL A C 1
ATOM 1005 O O . VAL A 1 124 ? 0.923 -2.059 -16.034 1.00 98.19 124 VAL A O 1
ATOM 1008 N N . HIS A 1 125 ? 0.618 -3.108 -17.996 1.00 98.38 125 HIS A N 1
ATOM 1009 C CA . HIS A 1 125 ? 0.266 -4.389 -17.408 1.00 98.38 125 HIS A CA 1
ATOM 1010 C C . HIS A 1 125 ? 1.524 -5.233 -17.190 1.00 98.38 125 HIS A C 1
ATOM 1012 O O . HIS A 1 125 ? 2.156 -5.673 -18.147 1.00 98.38 125 HIS A O 1
ATOM 1018 N N . LEU A 1 126 ? 1.894 -5.451 -15.931 1.00 98.38 126 LEU A N 1
ATOM 1019 C CA . LEU A 1 126 ? 3.042 -6.261 -15.549 1.00 98.38 126 LEU A CA 1
ATOM 1020 C C . LEU A 1 126 ? 2.625 -7.724 -15.333 1.00 98.38 126 LEU A C 1
ATOM 1022 O O . LEU A 1 126 ? 1.693 -7.980 -14.564 1.00 98.38 126 LEU A O 1
ATOM 1026 N N . PRO A 1 127 ? 3.341 -8.696 -15.929 1.00 98.06 127 PRO A N 1
ATOM 1027 C CA . PRO A 1 127 ? 3.074 -10.117 -15.732 1.00 98.06 127 PRO A CA 1
ATOM 1028 C C . PRO A 1 127 ? 3.128 -10.568 -14.265 1.00 98.06 127 PRO A C 1
ATOM 1030 O O . PRO A 1 127 ? 3.752 -9.938 -13.405 1.00 98.06 127 PRO A O 1
ATOM 1033 N N . ALA A 1 128 ? 2.532 -11.735 -13.995 1.00 98.12 128 ALA A N 1
ATOM 1034 C CA . ALA A 1 128 ? 2.409 -12.332 -12.660 1.00 98.12 128 ALA A CA 1
ATOM 1035 C C . ALA A 1 128 ? 3.734 -12.430 -11.879 1.00 98.12 128 ALA A C 1
ATOM 1037 O O . ALA A 1 128 ? 3.730 -12.290 -10.658 1.00 98.12 128 ALA A O 1
ATOM 1038 N N . VAL A 1 129 ? 4.870 -12.590 -12.567 1.00 98.06 129 VAL A N 1
ATOM 1039 C CA . VAL A 1 129 ? 6.196 -12.645 -11.934 1.00 98.06 129 VAL A CA 1
ATOM 1040 C C . VAL A 1 129 ? 6.544 -11.358 -11.172 1.00 98.06 129 VAL A C 1
ATOM 1042 O O . VAL A 1 129 ? 7.056 -11.436 -10.055 1.00 98.06 129 VAL A O 1
ATOM 1045 N N . TYR A 1 130 ? 6.208 -10.174 -11.697 1.00 98.38 130 TYR A N 1
ATOM 1046 C CA . TYR A 1 130 ? 6.465 -8.909 -10.995 1.00 98.38 130 TYR A CA 1
ATOM 1047 C C . TYR A 1 130 ? 5.487 -8.711 -9.843 1.00 98.38 130 TYR A C 1
ATOM 1049 O O . TYR A 1 130 ? 5.898 -8.274 -8.772 1.00 98.38 130 TYR A O 1
ATOM 1057 N N . ALA A 1 131 ? 4.222 -9.107 -10.017 1.00 98.25 131 ALA A N 1
ATOM 1058 C CA . ALA A 1 131 ? 3.239 -9.111 -8.934 1.00 98.25 131 ALA A CA 1
ATOM 1059 C C . ALA A 1 131 ? 3.703 -9.994 -7.761 1.00 98.25 131 ALA A C 1
ATOM 1061 O O . ALA A 1 131 ? 3.679 -9.573 -6.605 1.00 98.25 131 ALA A O 1
ATOM 1062 N N . GLN A 1 132 ? 4.184 -11.204 -8.059 1.00 98.38 132 GLN A N 1
ATOM 1063 C CA . GLN A 1 132 ? 4.722 -12.128 -7.065 1.00 98.38 132 GLN A CA 1
ATOM 1064 C C . GLN A 1 132 ? 5.933 -11.536 -6.340 1.00 98.38 132 GLN A C 1
ATOM 1066 O O . GLN A 1 132 ? 5.966 -11.530 -5.110 1.00 98.38 132 GLN A O 1
ATOM 1071 N N . ARG A 1 133 ? 6.913 -11.012 -7.087 1.00 98.38 133 ARG A N 1
ATOM 1072 C CA . ARG A 1 133 ? 8.109 -10.376 -6.516 1.00 98.38 133 ARG A CA 1
ATOM 1073 C C . ARG A 1 133 ? 7.743 -9.187 -5.632 1.00 98.38 133 ARG A C 1
ATOM 1075 O O . ARG A 1 133 ? 8.273 -9.081 -4.530 1.00 98.38 133 ARG A O 1
ATOM 1082 N N . LEU A 1 134 ? 6.814 -8.342 -6.078 1.00 98.31 134 LEU A N 1
ATOM 1083 C CA . LEU A 1 134 ? 6.353 -7.167 -5.343 1.00 98.31 134 LEU A CA 1
ATOM 1084 C C . LEU A 1 134 ? 5.724 -7.554 -3.999 1.00 98.31 134 LEU A C 1
ATOM 1086 O O . LEU A 1 134 ? 6.116 -7.016 -2.964 1.00 98.31 134 LEU A O 1
ATOM 1090 N N . PHE A 1 135 ? 4.785 -8.506 -3.989 1.00 97.75 135 PHE A N 1
ATOM 1091 C CA . PHE A 1 135 ? 4.145 -8.931 -2.740 1.00 97.75 135 PHE A CA 1
ATOM 1092 C C . PHE A 1 135 ? 5.106 -9.675 -1.813 1.00 97.75 135 PHE A C 1
ATOM 1094 O O . PHE A 1 135 ? 5.083 -9.421 -0.614 1.00 97.75 135 PHE A O 1
ATOM 1101 N N . ASN A 1 136 ? 5.993 -10.518 -2.348 1.00 98.00 136 ASN A N 1
ATOM 1102 C CA . ASN A 1 136 ? 7.017 -11.187 -1.543 1.00 98.00 136 ASN A CA 1
ATOM 1103 C C . ASN A 1 136 ? 7.963 -10.175 -0.881 1.00 98.00 136 ASN A C 1
ATOM 1105 O O . ASN A 1 136 ? 8.267 -10.309 0.301 1.00 98.00 136 ASN A O 1
ATOM 1109 N N . ALA A 1 137 ? 8.406 -9.154 -1.623 1.00 97.62 137 ALA A N 1
ATOM 1110 C CA . ALA A 1 137 ? 9.249 -8.091 -1.087 1.00 97.62 137 ALA A CA 1
ATOM 1111 C C . ALA A 1 137 ? 8.522 -7.322 0.023 1.00 97.62 137 ALA A C 1
ATOM 1113 O O . ALA A 1 137 ? 9.072 -7.143 1.110 1.00 97.62 137 ALA A O 1
ATOM 1114 N N . ARG A 1 138 ? 7.261 -6.938 -0.210 1.00 96.25 138 ARG A N 1
ATOM 1115 C CA . ARG A 1 138 ? 6.431 -6.272 0.800 1.00 96.25 138 ARG A CA 1
ATOM 1116 C C . ARG A 1 138 ? 6.293 -7.108 2.072 1.00 96.25 138 ARG A C 1
ATOM 1118 O O . ARG A 1 138 ? 6.522 -6.600 3.166 1.00 96.25 138 ARG A O 1
ATOM 1125 N N . ASP A 1 139 ? 5.932 -8.381 1.931 1.00 95.38 139 ASP A N 1
ATOM 1126 C CA . ASP A 1 139 ? 5.712 -9.289 3.060 1.00 95.38 139 ASP A CA 1
ATOM 1127 C C . ASP A 1 139 ? 7.021 -9.578 3.827 1.00 95.38 139 ASP A C 1
ATOM 1129 O O . ASP A 1 139 ? 6.985 -9.829 5.031 1.00 95.38 139 ASP A O 1
ATOM 1133 N N . ALA A 1 140 ? 8.177 -9.471 3.162 1.00 96.81 140 ALA A N 1
ATOM 1134 C CA . ALA A 1 140 ? 9.506 -9.535 3.773 1.00 96.81 140 ALA A CA 1
ATOM 1135 C C . ALA A 1 140 ? 9.965 -8.213 4.428 1.00 96.81 140 ALA A C 1
ATOM 1137 O O . ALA A 1 140 ? 11.067 -8.152 4.972 1.00 96.81 140 ALA A O 1
ATOM 1138 N N . GLY A 1 141 ? 9.146 -7.157 4.392 1.00 96.00 141 GLY A N 1
ATOM 1139 C CA . GLY A 1 141 ? 9.474 -5.856 4.979 1.00 96.00 141 GLY A CA 1
ATOM 1140 C C . GLY A 1 141 ? 10.415 -5.000 4.128 1.00 96.00 141 GLY A C 1
ATOM 1141 O O . GLY A 1 141 ? 11.110 -4.143 4.674 1.00 96.00 141 GLY A O 1
ATOM 1142 N N . ALA A 1 142 ? 10.457 -5.227 2.811 1.00 97.19 142 ALA A N 1
ATOM 1143 C CA . ALA A 1 142 ? 11.249 -4.417 1.894 1.00 97.19 142 ALA A CA 1
ATOM 1144 C C . ALA A 1 142 ? 10.845 -2.936 1.940 1.00 97.19 142 ALA A C 1
ATOM 1146 O O . ALA A 1 142 ? 9.687 -2.577 2.175 1.00 97.19 142 ALA A O 1
ATOM 1147 N N . SER A 1 143 ? 11.815 -2.064 1.676 1.00 96.88 143 SER A N 1
ATOM 1148 C CA . SER A 1 143 ? 11.569 -0.630 1.584 1.00 96.88 143 SER A CA 1
ATOM 1149 C C . SER A 1 143 ? 10.733 -0.284 0.349 1.00 96.88 143 SER A C 1
ATOM 1151 O O . SER A 1 143 ? 10.686 -1.018 -0.641 1.00 96.88 143 SER A O 1
ATOM 1153 N N . ASP A 1 144 ? 10.115 0.896 0.374 1.00 95.56 144 ASP A N 1
ATOM 1154 C CA . ASP A 1 144 ? 9.374 1.415 -0.778 1.00 95.56 144 ASP A CA 1
ATOM 1155 C C . ASP A 1 144 ? 10.257 1.554 -2.024 1.00 95.56 144 ASP A C 1
ATOM 1157 O O . ASP A 1 144 ? 9.814 1.288 -3.136 1.00 95.56 144 ASP A O 1
ATOM 1161 N N . GLN A 1 145 ? 11.536 1.891 -1.831 1.00 95.81 145 GLN A N 1
ATOM 1162 C CA . GLN A 1 145 ? 12.526 1.970 -2.901 1.00 95.81 145 GLN A CA 1
ATOM 1163 C C . GLN A 1 145 ? 12.781 0.601 -3.545 1.00 95.81 145 GLN A C 1
ATOM 1165 O O . GLN A 1 145 ? 12.836 0.508 -4.768 1.00 95.81 145 GLN A O 1
ATOM 1170 N N . GLN A 1 146 ? 12.893 -0.466 -2.750 1.00 96.81 146 GLN A N 1
ATOM 1171 C CA . GLN A 1 146 ? 13.062 -1.825 -3.276 1.00 96.81 146 GLN A CA 1
ATOM 1172 C C . GLN A 1 146 ? 11.817 -2.282 -4.047 1.00 96.81 146 GLN A C 1
ATOM 1174 O O . GLN A 1 146 ? 11.925 -2.842 -5.135 1.00 96.81 146 GLN A O 1
ATOM 1179 N N . MET A 1 147 ? 10.620 -1.999 -3.526 1.00 97.88 147 MET A N 1
ATOM 1180 C CA . MET A 1 147 ? 9.370 -2.294 -4.234 1.00 97.88 147 MET A CA 1
ATOM 1181 C C . MET A 1 147 ? 9.236 -1.488 -5.534 1.00 97.88 147 MET A C 1
ATOM 1183 O O . MET A 1 147 ? 8.796 -2.018 -6.554 1.00 97.88 147 MET A O 1
ATOM 1187 N N . ARG A 1 148 ? 9.679 -0.228 -5.528 1.00 97.25 148 ARG A N 1
ATOM 1188 C CA . ARG A 1 148 ? 9.727 0.632 -6.713 1.00 97.25 148 ARG A CA 1
ATOM 1189 C C . ARG A 1 148 ? 10.661 0.082 -7.788 1.00 97.25 148 ARG A C 1
ATOM 1191 O O . ARG A 1 148 ? 10.299 0.128 -8.958 1.00 97.25 148 ARG A O 1
ATOM 1198 N N . GLN A 1 149 ? 11.817 -0.467 -7.415 1.00 97.38 149 GLN A N 1
ATOM 1199 C CA . GLN A 1 149 ? 12.745 -1.102 -8.361 1.00 97.38 149 GLN A CA 1
ATOM 1200 C C . GLN A 1 149 ? 12.106 -2.295 -9.081 1.00 97.38 149 GLN A C 1
ATOM 1202 O O . GLN A 1 149 ? 12.269 -2.428 -10.287 1.00 97.38 149 GLN A O 1
ATOM 1207 N N . ILE A 1 150 ? 11.311 -3.111 -8.380 1.00 98.19 150 ILE A N 1
ATOM 1208 C CA . ILE A 1 150 ? 10.587 -4.240 -8.996 1.00 98.19 150 ILE A CA 1
ATOM 1209 C C . ILE A 1 150 ? 9.610 -3.743 -10.069 1.00 98.19 150 ILE A C 1
ATOM 1211 O O . ILE A 1 150 ? 9.503 -4.341 -11.138 1.00 98.19 150 ILE A O 1
ATOM 1215 N N . ILE A 1 151 ? 8.903 -2.643 -9.795 1.00 98.12 151 ILE A N 1
ATOM 1216 C CA . ILE A 1 151 ? 8.009 -2.016 -10.775 1.00 98.12 151 ILE A CA 1
ATOM 1217 C C . ILE A 1 151 ? 8.820 -1.450 -11.945 1.00 98.12 151 ILE A C 1
ATOM 1219 O O . ILE A 1 151 ? 8.462 -1.687 -13.093 1.00 98.12 151 ILE A O 1
ATOM 1223 N N . ALA A 1 152 ? 9.920 -0.747 -11.672 1.00 97.81 152 ALA A N 1
ATOM 1224 C CA . ALA A 1 152 ? 10.765 -0.139 -12.696 1.00 97.81 152 ALA A CA 1
ATOM 1225 C C . ALA A 1 152 ? 11.363 -1.175 -13.662 1.00 97.81 152 ALA A C 1
ATOM 1227 O O . ALA A 1 152 ? 11.330 -0.981 -14.875 1.00 97.81 152 ALA A O 1
ATOM 1228 N N . GLU A 1 153 ? 11.808 -2.316 -13.136 1.00 97.88 153 GLU A N 1
ATOM 1229 C CA . GLU A 1 153 ? 12.253 -3.463 -13.928 1.00 97.88 153 GLU A CA 1
ATOM 1230 C C . GLU A 1 153 ? 11.117 -4.015 -14.801 1.00 97.88 153 GLU A C 1
ATOM 1232 O O . GLU A 1 153 ? 11.305 -4.238 -15.993 1.00 97.88 153 GLU A O 1
ATOM 1237 N N . GLY A 1 154 ? 9.901 -4.131 -14.260 1.00 97.56 154 GLY A N 1
ATOM 1238 C CA . GLY A 1 154 ? 8.729 -4.499 -15.056 1.00 97.56 154 GLY A CA 1
ATOM 1239 C C . GLY A 1 154 ? 8.433 -3.509 -16.189 1.00 97.56 154 GLY A C 1
ATOM 1240 O O . GLY A 1 154 ? 8.120 -3.919 -17.305 1.00 97.56 154 GLY A O 1
ATOM 1241 N N . PHE A 1 155 ? 8.574 -2.204 -15.943 1.00 97.69 155 PHE A N 1
ATOM 1242 C CA . PHE A 1 155 ? 8.439 -1.178 -16.983 1.00 97.69 155 PHE A CA 1
ATOM 1243 C C . PHE A 1 155 ? 9.534 -1.295 -18.040 1.00 97.69 155 PHE A C 1
ATOM 1245 O O . PHE A 1 155 ? 9.238 -1.142 -19.227 1.00 97.69 155 PHE A O 1
ATOM 1252 N N . LYS A 1 156 ? 10.779 -1.565 -17.631 1.00 96.94 156 LYS A N 1
ATOM 1253 C CA . LYS A 1 156 ? 11.887 -1.818 -18.554 1.00 96.94 156 LYS A CA 1
ATOM 1254 C C . LYS A 1 156 ? 11.525 -2.942 -19.509 1.00 96.94 156 LYS A C 1
ATOM 1256 O O . LYS A 1 156 ? 11.507 -2.716 -20.714 1.00 96.94 156 LYS A O 1
ATOM 1261 N N . ASP A 1 157 ? 11.178 -4.099 -18.967 1.00 96.44 157 ASP A N 1
ATOM 1262 C CA . ASP A 1 157 ? 11.046 -5.325 -19.747 1.00 96.44 157 ASP A CA 1
ATOM 1263 C C . ASP A 1 157 ? 9.773 -5.302 -20.611 1.00 96.44 157 ASP A C 1
ATOM 1265 O O . ASP A 1 157 ? 9.801 -5.651 -21.791 1.00 96.44 157 ASP A O 1
ATOM 1269 N N . VAL A 1 158 ? 8.653 -4.826 -20.054 1.00 96.75 158 VAL A N 1
ATOM 1270 C CA . VAL A 1 158 ? 7.350 -4.841 -20.737 1.00 96.75 158 VAL A CA 1
ATOM 1271 C C . VAL A 1 158 ? 7.160 -3.626 -21.633 1.00 96.75 158 VAL A C 1
ATOM 1273 O O . VAL A 1 158 ? 6.782 -3.767 -22.790 1.00 96.75 158 VAL A O 1
ATOM 1276 N N . TYR A 1 159 ? 7.387 -2.418 -21.116 1.00 96.00 159 TYR A N 1
ATOM 1277 C CA . TYR A 1 159 ? 7.084 -1.201 -21.862 1.00 96.00 159 TYR A CA 1
ATOM 1278 C C . TYR A 1 159 ? 8.276 -0.755 -22.701 1.00 96.00 159 TYR A C 1
ATOM 1280 O O . TYR A 1 159 ? 8.140 -0.578 -23.908 1.00 96.00 159 TYR A O 1
ATOM 1288 N N . PHE A 1 160 ? 9.450 -0.554 -22.103 1.00 94.00 160 PHE A N 1
ATOM 1289 C CA . PHE A 1 160 ? 10.572 0.045 -22.828 1.00 94.00 160 PHE A CA 1
ATOM 1290 C C . PHE A 1 160 ? 11.233 -0.924 -23.799 1.00 94.00 160 PHE A C 1
ATOM 1292 O O . PHE A 1 160 ? 11.547 -0.502 -24.907 1.00 94.00 160 PHE A O 1
ATOM 1299 N N . GLN A 1 161 ? 11.374 -2.195 -23.433 1.00 94.62 161 GLN A N 1
ATOM 1300 C CA . GLN A 1 161 ? 11.967 -3.224 -24.283 1.00 94.62 161 GLN A CA 1
ATOM 1301 C C . GLN A 1 161 ? 10.947 -3.986 -25.128 1.00 94.62 161 GLN A C 1
ATOM 1303 O O . GLN A 1 161 ? 11.351 -4.710 -26.033 1.00 94.62 161 GLN A O 1
ATOM 1308 N N . ASP A 1 162 ? 9.645 -3.803 -24.882 1.00 93.12 162 ASP A N 1
ATOM 1309 C CA . ASP A 1 162 ? 8.574 -4.508 -25.598 1.00 93.12 162 ASP A CA 1
ATOM 1310 C C . ASP A 1 162 ? 8.798 -6.032 -25.612 1.00 93.12 162 ASP A C 1
ATOM 1312 O O . ASP A 1 162 ? 8.811 -6.672 -26.658 1.00 93.12 162 ASP A O 1
ATOM 1316 N N . GLY A 1 163 ? 9.116 -6.614 -24.450 1.00 85.00 163 GLY A N 1
ATOM 1317 C CA . GLY A 1 163 ? 9.415 -8.045 -24.334 1.00 85.00 163 GLY A CA 1
ATOM 1318 C C . GLY A 1 163 ? 10.697 -8.491 -25.050 1.00 85.00 163 GLY A C 1
ATOM 1319 O O . GLY A 1 163 ? 10.847 -9.676 -25.337 1.00 85.00 163 GLY A O 1
ATOM 1320 N N . GLY A 1 164 ? 11.611 -7.562 -25.345 1.00 87.38 164 GLY A N 1
ATOM 1321 C CA . GLY A 1 164 ? 12.877 -7.823 -26.038 1.00 87.38 164 GLY A CA 1
ATOM 1322 C C . GLY A 1 164 ? 12.884 -7.453 -27.526 1.00 87.38 164 GLY A C 1
ATOM 1323 O O . GLY A 1 164 ? 13.855 -7.743 -28.221 1.00 87.38 164 GLY A O 1
ATOM 1324 N N . ASN A 1 165 ? 11.837 -6.799 -28.031 1.00 90.88 165 ASN A N 1
ATOM 1325 C CA . ASN A 1 165 ? 11.754 -6.378 -29.433 1.00 90.88 165 ASN A CA 1
ATOM 1326 C C . ASN A 1 165 ? 12.433 -5.028 -29.712 1.00 90.88 165 ASN A C 1
ATOM 1328 O O . ASN A 1 165 ? 12.706 -4.698 -30.868 1.00 90.88 165 ASN A O 1
ATOM 1332 N N . ARG A 1 166 ? 12.694 -4.210 -28.684 1.00 92.44 166 ARG A N 1
ATOM 1333 C CA . ARG A 1 166 ? 13.329 -2.890 -28.838 1.00 92.44 166 ARG A CA 1
ATOM 1334 C C . ARG A 1 166 ? 14.220 -2.534 -27.651 1.00 92.44 166 ARG A C 1
ATOM 1336 O O . ARG A 1 166 ? 14.209 -3.201 -26.628 1.00 92.44 166 ARG A O 1
ATOM 1343 N N . ALA A 1 167 ? 14.988 -1.452 -27.795 1.00 87.81 167 ALA A N 1
ATOM 1344 C CA . ALA A 1 167 ? 15.785 -0.856 -26.717 1.00 87.81 167 ALA A CA 1
ATOM 1345 C C . ALA A 1 167 ? 16.671 -1.861 -25.943 1.00 87.81 167 ALA A C 1
ATOM 1347 O O . ALA A 1 167 ? 16.872 -1.716 -24.743 1.00 87.81 167 ALA A O 1
ATOM 1348 N N . MET A 1 168 ? 17.244 -2.854 -26.631 1.00 88.44 168 MET A N 1
ATOM 1349 C CA . MET A 1 168 ? 18.041 -3.928 -26.009 1.00 88.44 168 MET A CA 1
ATOM 1350 C C . MET A 1 168 ? 19.304 -3.433 -25.290 1.00 88.44 168 MET A C 1
ATOM 1352 O O . MET A 1 168 ? 19.820 -4.106 -24.407 1.00 88.44 168 MET A O 1
ATOM 1356 N N . GLY A 1 169 ? 19.796 -2.243 -25.647 1.00 87.69 169 GLY A N 1
ATOM 1357 C CA . GLY A 1 169 ? 20.895 -1.585 -24.938 1.00 87.69 169 GLY A CA 1
ATOM 1358 C C . GLY A 1 169 ? 20.484 -0.919 -23.620 1.00 87.69 169 GLY A C 1
ATOM 1359 O O . GLY A 1 169 ? 21.351 -0.429 -22.909 1.00 87.69 169 GLY A O 1
ATOM 1360 N N . LEU A 1 170 ? 19.192 -0.861 -23.288 1.00 90.62 170 LEU A N 1
ATOM 1361 C CA . LEU A 1 170 ? 18.710 -0.311 -22.023 1.00 90.62 170 LEU A CA 1
ATOM 1362 C C . LEU A 1 170 ? 18.937 -1.337 -20.912 1.00 90.62 170 LEU A C 1
ATOM 1364 O O . LEU A 1 170 ? 18.271 -2.370 -20.868 1.00 90.62 170 LEU A O 1
ATOM 1368 N N . THR A 1 171 ? 19.875 -1.062 -20.014 1.00 92.06 171 THR A N 1
ATOM 1369 C CA . THR A 1 171 ? 20.234 -1.978 -18.927 1.00 92.06 171 THR A CA 1
ATOM 1370 C C . THR A 1 171 ? 19.353 -1.773 -17.702 1.00 92.06 171 THR A C 1
ATOM 1372 O O . THR A 1 171 ? 18.996 -2.751 -17.039 1.00 92.06 171 THR A O 1
ATOM 1375 N N . ASP A 1 172 ? 18.966 -0.526 -17.421 1.00 94.00 172 ASP A N 1
ATOM 1376 C CA . ASP A 1 172 ? 18.165 -0.178 -16.248 1.00 94.00 172 ASP A CA 1
ATOM 1377 C C . ASP A 1 172 ? 17.135 0.919 -16.529 1.00 94.00 172 ASP A C 1
ATOM 1379 O O . ASP A 1 172 ? 17.357 1.802 -17.364 1.00 94.00 172 ASP A O 1
ATOM 1383 N N . VAL A 1 173 ? 16.024 0.851 -15.795 1.00 95.88 173 VAL A N 1
ATOM 1384 C CA . VAL A 1 173 ? 14.987 1.883 -15.728 1.00 95.88 173 VAL A CA 1
ATOM 1385 C C . VAL A 1 173 ? 14.701 2.159 -14.265 1.00 95.88 173 VAL A C 1
ATOM 1387 O O . VAL A 1 173 ? 14.496 1.230 -13.489 1.00 95.88 173 VAL A O 1
ATOM 1390 N N . THR A 1 174 ? 14.613 3.432 -13.899 1.00 96.06 174 THR A N 1
ATOM 1391 C CA . THR A 1 174 ? 14.225 3.859 -12.551 1.00 96.06 174 THR A CA 1
ATOM 1392 C C . THR A 1 174 ? 12.977 4.732 -12.599 1.00 96.06 174 THR A C 1
ATOM 1394 O O . THR A 1 174 ? 12.717 5.405 -13.594 1.00 96.06 174 THR A O 1
ATOM 1397 N N . LEU A 1 175 ? 12.178 4.713 -11.527 1.00 94.94 175 LEU A N 1
ATOM 1398 C CA . LEU A 1 175 ? 11.087 5.670 -11.324 1.00 94.94 175 LEU A CA 1
ATOM 1399 C C . LEU A 1 175 ? 11.556 6.761 -10.353 1.00 94.94 175 LEU A C 1
ATOM 1401 O O . LEU A 1 175 ? 11.785 6.507 -9.165 1.00 94.94 175 LEU A O 1
ATOM 1405 N N . ASN A 1 176 ? 11.651 7.978 -10.866 1.00 92.31 176 ASN A N 1
ATOM 1406 C CA . ASN A 1 176 ? 12.048 9.187 -10.155 1.00 92.31 176 ASN A CA 1
ATOM 1407 C C . ASN A 1 176 ? 10.852 10.140 -10.080 1.00 92.31 176 ASN A C 1
ATOM 1409 O O . ASN A 1 176 ? 9.987 10.097 -10.951 1.00 92.31 176 ASN A O 1
ATOM 1413 N N . ASP A 1 177 ? 10.808 11.005 -9.063 1.00 92.31 177 ASP A N 1
ATOM 1414 C CA . ASP A 1 177 ? 9.784 12.053 -8.911 1.00 92.31 177 ASP A CA 1
ATOM 1415 C C . ASP A 1 177 ? 8.378 11.573 -9.296 1.00 92.31 177 ASP A C 1
ATOM 1417 O O . ASP A 1 177 ? 7.835 11.948 -10.333 1.00 92.31 177 ASP A O 1
ATOM 1421 N N . ILE A 1 178 ? 7.826 10.649 -8.515 1.00 94.81 178 ILE A N 1
ATOM 1422 C CA . ILE A 1 178 ? 6.517 10.084 -8.816 1.00 94.81 178 ILE A CA 1
ATOM 1423 C C . ILE A 1 178 ? 5.449 11.045 -8.279 1.00 94.81 178 ILE A C 1
ATOM 1425 O O . ILE A 1 178 ? 5.417 11.355 -7.088 1.00 94.81 178 ILE A O 1
ATOM 1429 N N . ASP A 1 179 ? 4.593 11.538 -9.174 1.00 95.31 179 ASP A N 1
ATOM 1430 C CA . ASP A 1 179 ? 3.438 12.363 -8.808 1.00 95.31 179 ASP A CA 1
ATOM 1431 C C . ASP A 1 179 ? 2.323 11.496 -8.215 1.00 95.31 179 ASP A C 1
ATOM 1433 O O . ASP A 1 179 ? 1.663 11.881 -7.250 1.00 95.31 179 ASP A O 1
ATOM 1437 N N . TYR A 1 180 ? 2.084 10.341 -8.842 1.00 95.81 180 TYR A N 1
ATOM 1438 C CA . TYR A 1 180 ? 1.211 9.293 -8.332 1.00 95.81 180 TYR A CA 1
ATOM 1439 C C . TYR A 1 180 ? 1.557 7.935 -8.947 1.00 95.81 180 TYR A C 1
ATOM 1441 O O . TYR A 1 180 ? 2.064 7.836 -10.075 1.00 95.81 180 TYR A O 1
ATOM 1449 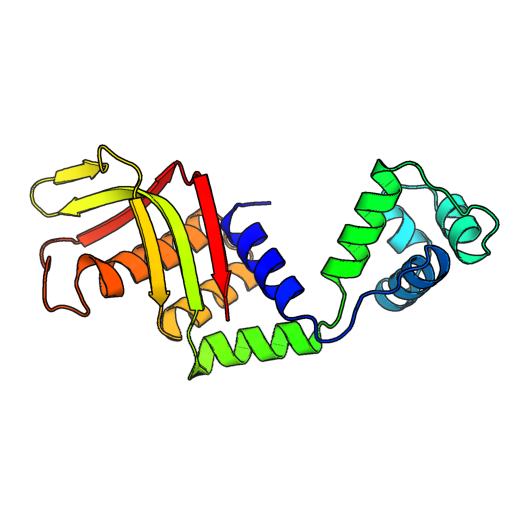N N . LEU A 1 181 ? 1.186 6.883 -8.223 1.00 97.50 181 LEU A N 1
ATOM 1450 C CA . LEU A 1 181 ? 1.212 5.504 -8.683 1.00 97.50 181 LEU A CA 1
ATOM 1451 C C . LEU A 1 181 ? 0.036 4.739 -8.087 1.00 97.50 181 LEU A C 1
ATOM 1453 O O . LEU A 1 181 ? -0.134 4.729 -6.870 1.00 97.50 181 LEU A O 1
ATOM 1457 N N . ASP A 1 182 ? -0.728 4.063 -8.935 1.00 97.81 182 ASP A N 1
ATOM 1458 C CA . ASP A 1 182 ? -1.846 3.201 -8.568 1.00 97.81 182 ASP A CA 1
ATOM 1459 C C . ASP A 1 182 ? -1.682 1.804 -9.170 1.00 97.81 182 ASP A C 1
ATOM 1461 O O . ASP A 1 182 ? -0.984 1.598 -10.167 1.00 97.81 182 ASP A O 1
ATOM 1465 N N . LEU A 1 183 ? -2.310 0.829 -8.514 1.00 97.75 183 LEU A N 1
ATOM 1466 C CA . LEU A 1 183 ? -2.254 -0.581 -8.878 1.00 97.75 183 LEU A CA 1
ATOM 1467 C C . LEU A 1 183 ? -3.669 -1.144 -8.999 1.00 97.75 183 LEU A C 1
ATOM 1469 O O . LEU A 1 183 ? -4.502 -0.877 -8.139 1.00 97.75 183 LEU A O 1
ATOM 1473 N N . ASP A 1 184 ? -3.900 -2.003 -9.987 1.00 96.50 184 ASP A N 1
ATOM 1474 C CA . ASP A 1 184 ? -5.108 -2.835 -10.070 1.00 96.50 184 ASP A CA 1
ATOM 1475 C C . ASP A 1 184 ? -4.745 -4.307 -10.303 1.00 96.50 184 ASP A C 1
ATOM 1477 O O . ASP A 1 184 ? -3.861 -4.613 -11.111 1.00 96.50 184 ASP A O 1
ATOM 1481 N N . TYR A 1 185 ? -5.396 -5.207 -9.550 1.00 94.88 185 TYR A N 1
ATOM 1482 C CA . TYR A 1 185 ? -5.182 -6.662 -9.576 1.00 94.88 185 TYR A CA 1
ATOM 1483 C C . TYR A 1 185 ? -6.224 -7.454 -8.780 1.00 94.88 185 TYR A C 1
ATOM 1485 O O . TYR A 1 185 ? -6.499 -7.105 -7.615 1.00 94.88 185 TYR A O 1
#

Foldseek 3Di:
DAQVVVQLLVQLLVLDPDDFDDFLLSLLVQLCVVQVALVSVCVQLVHDSVVSVCSNVVVDRDDPPSSVVSSVVSRSVPPPVVSSVVQLVCCLPPFPKKKWWWFWKWWQFPVGIDIDPHTDTDIFGFHNPLSNVLVVCVVVVHDSQVSQQSVFVSCCCCPVCVVPVDPVRTPGMGTHGIPHMHMHD

Sequence (185 aa):
MGEIDNAIERADQEAFTRQPPKTLQARINFLVKQLKTTKAVAAEIRVSQRSVERYRKGERKHPPQAIADRIDTAVRARWQPQVRKRRRKQAATTRGITVETRARFGYTAPIGTTDDGRFRRLTVHLPAVYAQRLFNARDAGASDQQMRQIIAEGFKDVYFQDGGNRAMGLTDVTLNDIDYLDLDY

pLDDT: mean 95.0, std 3.84, range [65.31, 98.5]

Radius of gyration: 20.57 Å; Cα contacts (8 Å, |Δi|>4): 290; chains: 1; bounding box: 49×32×58 Å

Nearest PDB structures (foldseek):
  1b0n-assembly1_A  TM=7.913E-01  e=5.188E-01  Bacillus subtilis
  5jaa-assembly1_B  TM=6.560E-01  e=1.813E-01  Vibrio cholerae O1 biovar El Tor str. N16961
  8a0x-assembly1_B  TM=5.238E-01  e=6.333E-02  Vibrio cholerae
  5j9i-assembly2_C  TM=6.293E-01  e=3.808E-01  Vibrio cholerae
  1ic8-assembly1_A  TM=3.271E-01  e=8.510E-01  Homo sapiens

Solvent-accessible surface area (backbone atoms only — not comparable to full-atom values): 9944 Å² total; per-residue (Å²): 134,42,67,58,58,50,17,52,54,50,34,45,57,72,60,54,91,65,84,75,66,84,48,66,37,54,40,46,50,50,41,27,70,73,55,70,32,55,60,50,40,10,61,74,47,70,51,56,43,68,55,46,53,31,26,55,71,58,78,48,83,78,67,60,66,78,47,47,50,37,47,50,51,59,46,60,79,61,51,64,58,68,54,40,54,49,34,55,47,44,12,31,72,72,68,6,32,37,40,38,35,34,24,22,40,34,41,31,36,93,92,48,72,49,66,48,94,52,75,45,78,48,78,47,76,34,55,18,67,49,35,34,51,40,51,53,38,53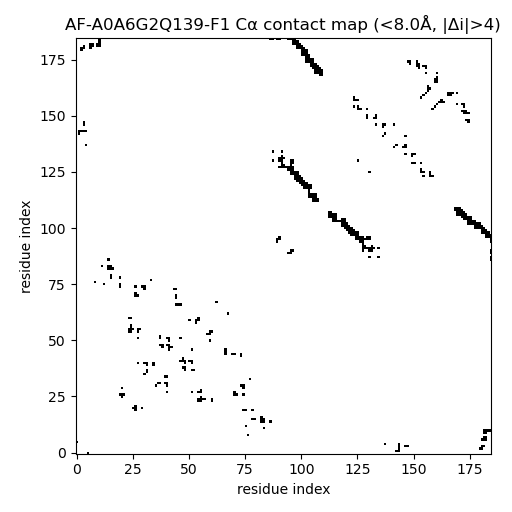,77,71,65,50,51,43,68,59,47,45,47,49,51,19,47,40,42,33,43,51,65,63,12,52,76,71,78,34,59,80,64,55,76,46,40,41,79,37,78,67,81,46,58,43,44,48,93

Secondary structure (DSSP, 8-state):
--HHHHHHHHHHHHT-SSPPP-SHHHHHHHHHHHHSSHHHHHHHHTS-HHHHHHHHHTS-----HHHHHHHHHHHHHHSSHHHHHHHHHHIIIII-EEEEEEEEEEEEETTEEEE-SS-EEEEEEE-HHHHHHHHHHHHTT--HHHHHHHHHHHIIIIIISGGGTS-TT--EEEEEEEEEEEEE-